Protein AF-A0A1J3JUP3-F1 (afdb_monomer_lite)

Secondary structure (DSSP, 8-state):
-HHHHTT-GGGHHHHHHHHHHHHHHHHHHHHHS---HHHHHHHHHHHHHHHHH-GGGGGGGHHHHHHHHHHHHHSGGGHHHHHHHHHHHHHHHHHH-HHHHHHHHHHHHHHHGGGGS-TTTHHHHHHHHHHHHHTTHHHHGGGGGGSPP----GGGHHHHHHHHHHH-S--HHHHHHHHHHHTT-SSHHHHHHHHHHHHHHH--

Sequence (204 aa):
KISKVLTNLEDLPGFLQNHFVGLLNSIDRKMLHADDIFLQKQALERIKLLIEMMGHYLSTYVPKLMVLLMHAIDKDALQSEGLLVLHFFTKKLAAVSPSSIKYVISQVFAALIPFLEGEKEGPQVVKILEELVLKNRDILKQHICEFPLLPSIPSLAELNNAIQEARGTMCLKDQLRDIVNGMKHENLNVRYMVACELSKLLYQ

Organism: Noccaea caerulescens (NCBI:txid107243)

Structure (mmCIF, N/CA/C/O backbone):
data_AF-A0A1J3JUP3-F1
#
_entry.id   AF-A0A1J3JUP3-F1
#
loop_
_atom_site.group_PDB
_atom_site.id
_atom_site.type_symbol
_atom_site.label_atom_id
_atom_site.label_alt_id
_atom_site.label_comp_id
_atom_site.label_asym_id
_atom_site.label_entity_id
_atom_site.label_seq_id
_atom_site.pdbx_PDB_ins_code
_atom_site.Cartn_x
_atom_site.Cartn_y
_atom_site.Cartn_z
_atom_site.occupancy
_atom_site.B_iso_or_equiv
_atom_site.auth_seq_id
_atom_site.auth_comp_id
_atom_site.auth_asym_id
_atom_site.auth_atom_id
_atom_site.pdbx_PDB_model_num
ATOM 1 N N . LYS A 1 1 ? 22.909 5.063 -30.683 1.00 51.91 1 LYS A N 1
ATOM 2 C CA . LYS A 1 1 ? 21.686 5.847 -30.357 1.00 51.91 1 LYS A CA 1
ATOM 3 C C . LYS A 1 1 ? 21.440 5.981 -28.847 1.00 51.91 1 LYS A C 1
ATOM 5 O O . LYS A 1 1 ? 21.094 7.076 -28.443 1.00 51.91 1 LYS A O 1
ATOM 10 N N . ILE A 1 2 ? 21.716 4.963 -28.017 1.00 50.12 2 ILE A N 1
ATOM 11 C CA . ILE A 1 2 ? 21.608 5.048 -26.538 1.00 50.12 2 ILE A CA 1
ATOM 12 C C . ILE A 1 2 ? 22.592 6.073 -25.927 1.00 50.12 2 ILE A C 1
ATOM 14 O O . ILE A 1 2 ? 22.233 6.819 -25.026 1.00 50.12 2 ILE A O 1
ATOM 18 N N . SER A 1 3 ? 23.803 6.195 -26.484 1.00 46.44 3 SER A N 1
ATOM 19 C CA . SER A 1 3 ? 24.846 7.097 -25.957 1.00 46.44 3 SER A CA 1
ATOM 20 C C . SER A 1 3 ? 24.524 8.603 -26.040 1.00 46.44 3 SER A C 1
ATOM 22 O O . SER A 1 3 ? 25.147 9.364 -25.313 1.00 46.44 3 SER A O 1
ATOM 24 N N . LYS A 1 4 ? 23.563 9.039 -26.875 1.00 48.41 4 LYS A N 1
ATOM 25 C CA . LYS A 1 4 ? 23.152 10.459 -26.964 1.00 48.41 4 LYS A CA 1
ATOM 26 C C . LYS A 1 4 ? 22.092 10.853 -25.928 1.00 48.41 4 LYS A C 1
ATOM 28 O O . LYS A 1 4 ? 21.997 12.025 -25.589 1.00 48.41 4 LYS A O 1
ATOM 33 N N . VAL A 1 5 ? 21.319 9.887 -25.428 1.00 51.53 5 VAL A N 1
ATOM 34 C CA . VAL A 1 5 ? 20.287 10.109 -24.397 1.00 51.53 5 VAL A CA 1
ATOM 35 C C . VAL A 1 5 ? 20.932 10.242 -23.014 1.00 51.53 5 VAL A C 1
ATOM 37 O O . VAL A 1 5 ? 20.509 11.054 -22.208 1.00 51.53 5 VAL A O 1
ATOM 40 N N . LEU A 1 6 ? 22.024 9.512 -22.759 1.00 52.03 6 LEU A N 1
ATOM 41 C CA . LEU A 1 6 ? 22.739 9.548 -21.475 1.00 52.03 6 LEU A CA 1
ATOM 42 C C . LEU A 1 6 ? 23.554 10.834 -21.242 1.00 52.03 6 LEU A C 1
ATOM 44 O O . LEU A 1 6 ? 23.970 11.087 -20.117 1.00 52.03 6 LEU A O 1
ATOM 48 N N . THR A 1 7 ? 23.786 11.644 -22.279 1.00 54.06 7 THR A N 1
ATOM 49 C CA . THR A 1 7 ? 24.509 12.924 -22.168 1.00 54.06 7 THR A CA 1
ATOM 50 C C . THR A 1 7 ? 23.668 14.059 -21.579 1.00 54.06 7 THR A C 1
ATOM 52 O O . THR A 1 7 ? 24.248 14.992 -21.041 1.00 54.06 7 THR A O 1
ATOM 55 N N . ASN A 1 8 ? 22.333 13.954 -21.610 1.00 51.53 8 ASN A N 1
ATOM 56 C CA . ASN A 1 8 ? 21.419 14.852 -20.903 1.00 51.53 8 ASN A CA 1
ATOM 57 C C . ASN A 1 8 ? 20.513 14.000 -20.007 1.00 51.53 8 ASN A C 1
ATOM 59 O O . ASN A 1 8 ? 19.483 13.501 -20.453 1.00 51.53 8 ASN A O 1
ATOM 63 N N . LEU A 1 9 ? 20.894 13.839 -18.735 1.00 54.41 9 LEU A N 1
ATOM 64 C CA . LEU A 1 9 ? 20.107 13.132 -17.707 1.00 54.41 9 LEU A CA 1
ATOM 65 C C . LEU A 1 9 ? 18.637 13.596 -17.623 1.00 54.41 9 LEU A C 1
ATOM 67 O O . LEU A 1 9 ? 17.790 12.846 -17.143 1.00 54.41 9 LEU A O 1
ATOM 71 N N . GLU A 1 10 ? 18.328 14.796 -18.121 1.00 55.62 10 GLU A N 1
ATOM 72 C CA . GLU A 1 10 ? 16.986 15.384 -18.158 1.00 55.62 10 GLU A CA 1
ATOM 73 C C . GLU A 1 10 ? 15.976 14.623 -19.040 1.00 55.62 10 GLU A C 1
ATOM 75 O O . GLU A 1 10 ? 14.783 14.693 -18.759 1.00 55.62 10 GLU A O 1
ATOM 80 N N . ASP A 1 11 ? 16.407 13.844 -20.043 1.00 71.81 11 ASP A N 1
ATOM 81 C CA . ASP A 1 11 ? 15.482 13.122 -20.946 1.00 71.81 11 ASP A CA 1
ATOM 82 C C . ASP A 1 11 ? 15.388 11.608 -20.666 1.00 71.81 11 ASP A C 1
ATOM 84 O O . ASP A 1 11 ? 14.749 10.845 -21.394 1.00 71.81 11 ASP A O 1
ATOM 88 N N . LEU A 1 12 ? 16.001 11.130 -19.576 1.00 80.81 12 LEU A N 1
ATOM 89 C CA . LEU A 1 12 ? 15.903 9.723 -19.179 1.00 80.81 12 LEU A CA 1
ATOM 90 C C . LEU A 1 12 ? 14.448 9.278 -18.909 1.00 80.81 12 LEU A C 1
ATOM 92 O O . LEU A 1 12 ? 14.067 8.219 -19.418 1.00 80.81 12 LEU A O 1
ATOM 96 N N . PRO A 1 13 ? 13.602 10.049 -18.194 1.00 81.50 13 PRO A N 1
ATOM 97 C CA . PRO A 1 13 ? 12.192 9.699 -18.025 1.00 81.50 13 PRO A CA 1
ATOM 98 C C . PRO A 1 13 ? 11.429 9.627 -19.357 1.00 81.50 13 PRO A C 1
ATOM 100 O O . PRO A 1 13 ? 10.628 8.713 -19.551 1.00 81.50 13 PRO A O 1
ATOM 103 N N . GLY A 1 14 ? 11.701 10.550 -20.290 1.00 81.00 14 GLY A N 1
ATOM 104 C CA . GLY A 1 14 ? 11.073 10.591 -21.617 1.00 81.00 14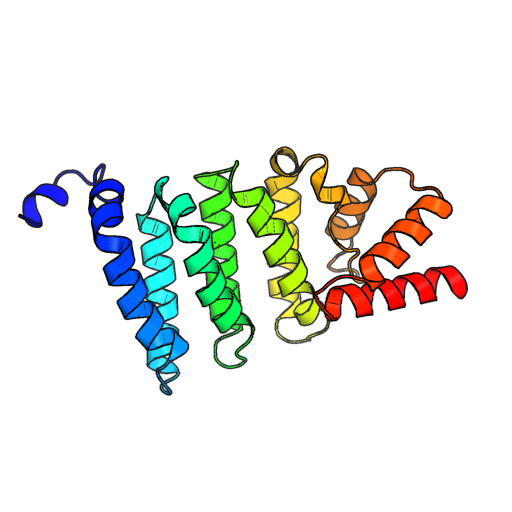 GLY A CA 1
ATOM 105 C C . GLY A 1 14 ? 11.482 9.410 -22.496 1.00 81.00 14 GLY A C 1
ATOM 106 O O . GLY A 1 14 ? 10.642 8.765 -23.127 1.00 81.00 14 GLY A O 1
ATOM 107 N N . PHE A 1 15 ? 12.762 9.037 -22.466 1.00 82.06 15 PHE A N 1
ATOM 108 C CA . PHE A 1 15 ? 13.243 7.818 -23.108 1.00 82.06 15 PHE A CA 1
ATOM 109 C C . PHE A 1 15 ? 12.593 6.564 -22.512 1.00 82.06 15 PHE A C 1
ATOM 111 O O . PHE A 1 15 ? 12.094 5.708 -23.248 1.00 82.06 15 PHE A O 1
ATOM 118 N N . LEU A 1 16 ? 12.574 6.456 -21.179 1.00 80.56 16 LEU A N 1
ATOM 119 C CA . LEU A 1 16 ? 11.998 5.305 -20.492 1.00 80.56 16 LEU A CA 1
ATOM 120 C C . LEU A 1 16 ? 10.513 5.157 -20.778 1.00 80.56 16 LEU A C 1
ATOM 122 O O . LEU A 1 16 ? 10.079 4.026 -20.967 1.00 80.56 16 LEU A O 1
ATOM 126 N N . GLN A 1 17 ? 9.750 6.247 -20.879 1.00 82.12 17 GLN A N 1
ATOM 127 C CA . GLN A 1 17 ? 8.317 6.200 -21.168 1.00 82.12 17 GLN A CA 1
ATOM 128 C C . GLN A 1 17 ? 7.993 5.302 -22.375 1.00 82.12 17 GLN A C 1
ATOM 130 O O . GLN A 1 17 ? 7.048 4.521 -22.312 1.00 82.12 17 GLN A O 1
ATOM 135 N N . ASN A 1 18 ? 8.808 5.343 -23.432 1.00 81.69 18 ASN A N 1
ATOM 136 C CA . ASN A 1 18 ? 8.588 4.571 -24.660 1.00 81.69 18 ASN A CA 1
ATOM 137 C C . ASN A 1 18 ? 9.008 3.093 -24.559 1.00 81.69 18 ASN A C 1
ATOM 139 O O . ASN A 1 18 ? 8.613 2.272 -25.386 1.00 81.69 18 ASN A O 1
ATOM 143 N N . HIS A 1 19 ? 9.810 2.735 -23.557 1.00 83.12 19 HIS A N 1
ATOM 144 C CA . HIS A 1 19 ? 10.344 1.381 -23.367 1.00 83.12 19 HIS A CA 1
ATOM 145 C C . HIS A 1 19 ? 9.832 0.700 -22.092 1.00 83.12 19 HIS A C 1
ATOM 147 O O . HIS A 1 19 ? 10.027 -0.505 -21.905 1.00 83.12 19 HIS A O 1
ATOM 153 N N . PHE A 1 20 ? 9.148 1.450 -21.231 1.00 80.00 20 PHE A N 1
ATOM 154 C CA . PHE A 1 20 ? 8.774 1.026 -19.893 1.00 80.00 20 PHE A CA 1
ATOM 155 C C . PHE A 1 20 ? 7.854 -0.186 -19.901 1.00 80.00 20 PHE A C 1
ATOM 157 O O . PHE A 1 20 ? 8.094 -1.129 -19.159 1.00 80.00 20 PHE A O 1
ATOM 164 N N . VAL A 1 21 ? 6.853 -0.212 -20.785 1.00 82.88 21 VAL A N 1
ATOM 165 C CA . VAL A 1 21 ? 5.935 -1.355 -20.919 1.00 82.88 21 VAL A CA 1
ATOM 166 C C . VAL A 1 21 ? 6.706 -2.644 -21.217 1.00 82.88 21 VAL A C 1
ATOM 168 O O . VAL A 1 21 ? 6.448 -3.675 -20.603 1.00 82.88 21 VAL A O 1
ATOM 171 N N . GLY A 1 22 ? 7.697 -2.591 -22.113 1.00 85.00 22 GLY A N 1
ATOM 172 C CA . GLY A 1 22 ? 8.531 -3.749 -22.446 1.00 85.00 22 GLY A CA 1
ATOM 173 C C . GLY A 1 22 ? 9.395 -4.216 -21.271 1.00 85.00 22 GLY A C 1
ATOM 174 O O . GLY A 1 22 ? 9.467 -5.414 -20.993 1.00 85.00 22 GLY A O 1
ATOM 175 N N . LEU A 1 23 ? 10.006 -3.273 -20.546 1.00 85.56 23 LEU A N 1
ATOM 176 C CA . LEU A 1 23 ? 10.794 -3.568 -19.345 1.00 85.56 23 LEU A CA 1
ATOM 177 C C . LEU A 1 23 ? 9.922 -4.158 -18.232 1.00 85.56 23 LEU A C 1
ATOM 179 O O . LEU A 1 23 ? 10.278 -5.180 -17.646 1.00 85.56 23 LEU A O 1
ATOM 183 N N . LEU A 1 24 ? 8.756 -3.562 -17.990 1.00 84.81 24 LEU A N 1
ATOM 184 C CA . LEU A 1 24 ? 7.823 -3.999 -16.965 1.00 84.81 24 LEU A CA 1
ATOM 185 C C . LEU A 1 24 ? 7.240 -5.373 -17.288 1.00 84.81 24 LEU A C 1
ATOM 187 O O . LEU A 1 24 ? 7.161 -6.198 -16.394 1.00 84.81 24 LEU A O 1
ATOM 191 N N . ASN A 1 25 ? 6.927 -5.671 -18.551 1.00 85.38 25 ASN A N 1
ATOM 192 C CA . ASN A 1 25 ? 6.465 -7.002 -18.961 1.00 85.38 25 ASN A CA 1
ATOM 193 C C . ASN A 1 25 ? 7.544 -8.084 -18.780 1.00 85.38 25 ASN A C 1
ATOM 195 O O . ASN A 1 25 ? 7.238 -9.230 -18.454 1.00 85.38 25 ASN A O 1
ATOM 199 N N . SER A 1 26 ? 8.820 -7.738 -18.974 1.00 84.94 26 SER A N 1
ATOM 200 C CA . SER A 1 26 ? 9.936 -8.652 -18.698 1.00 84.94 26 SER A CA 1
ATOM 201 C C . SER A 1 26 ? 10.072 -8.947 -17.199 1.00 84.94 26 SER A C 1
ATOM 203 O O . SER A 1 26 ? 10.299 -10.091 -16.803 1.00 84.94 26 SER A O 1
ATOM 205 N N . ILE A 1 27 ? 9.888 -7.924 -16.360 1.00 83.75 27 ILE A N 1
ATOM 206 C CA . ILE A 1 27 ? 9.875 -8.042 -14.897 1.00 83.75 27 ILE A CA 1
ATOM 207 C C . ILE A 1 27 ? 8.655 -8.833 -14.423 1.00 83.75 27 ILE A C 1
ATOM 209 O O . ILE A 1 27 ? 8.810 -9.754 -13.632 1.00 83.75 27 ILE A O 1
ATOM 213 N N . ASP A 1 28 ? 7.471 -8.524 -14.943 1.00 84.62 28 ASP A N 1
ATOM 214 C CA . ASP A 1 28 ? 6.194 -9.175 -14.644 1.00 84.62 28 ASP A CA 1
ATOM 215 C C . ASP A 1 28 ? 6.281 -10.689 -14.828 1.00 84.62 28 ASP A C 1
ATOM 217 O O . ASP A 1 28 ? 5.939 -11.443 -13.924 1.00 84.62 28 ASP A O 1
ATOM 221 N N . ARG A 1 29 ? 6.879 -11.146 -15.936 1.00 82.06 29 ARG A N 1
ATOM 222 C CA . ARG A 1 29 ? 7.127 -12.578 -16.158 1.00 82.06 29 ARG A CA 1
ATOM 223 C C . ARG A 1 29 ? 8.004 -13.206 -15.078 1.00 82.06 29 ARG A C 1
ATOM 225 O O . ARG A 1 29 ? 7.724 -14.314 -14.638 1.00 82.06 29 ARG A O 1
ATOM 232 N N . LYS A 1 30 ? 9.063 -12.515 -14.649 1.00 81.88 30 LYS A N 1
ATOM 233 C CA . LYS A 1 30 ? 9.965 -13.013 -13.597 1.00 81.88 30 LYS A CA 1
ATOM 234 C C . LYS A 1 30 ? 9.344 -12.943 -12.208 1.00 81.88 30 LYS A C 1
ATOM 236 O O . LYS A 1 30 ? 9.700 -13.734 -11.350 1.00 81.88 30 LYS A O 1
ATOM 241 N N . MET A 1 31 ? 8.445 -11.997 -11.981 1.00 81.75 31 MET A N 1
ATOM 242 C CA . MET A 1 31 ? 7.824 -11.785 -10.685 1.00 81.75 31 MET A CA 1
ATOM 243 C C . MET A 1 31 ? 6.649 -12.741 -10.467 1.00 81.75 31 MET A C 1
ATOM 245 O O . MET A 1 31 ? 6.602 -13.415 -9.442 1.00 81.75 31 MET A O 1
ATOM 249 N N . LEU A 1 32 ? 5.750 -12.847 -11.450 1.00 80.94 32 LEU A N 1
ATOM 250 C CA . LEU A 1 32 ? 4.505 -13.611 -11.339 1.00 80.94 32 LEU A CA 1
ATOM 251 C C . LEU A 1 32 ? 4.632 -15.084 -11.745 1.00 80.94 32 LEU A C 1
ATOM 253 O O . LEU A 1 32 ? 3.823 -15.896 -11.307 1.00 80.94 32 LEU A O 1
ATOM 257 N N . HIS A 1 33 ? 5.595 -15.438 -12.603 1.00 77.94 33 HIS A N 1
ATOM 258 C CA . HIS A 1 33 ? 5.661 -16.784 -13.197 1.00 77.94 33 HIS A CA 1
ATOM 259 C C . HIS A 1 33 ? 6.960 -17.540 -12.919 1.00 77.94 33 HIS A C 1
ATOM 261 O O . HIS A 1 33 ? 7.070 -18.695 -13.316 1.00 77.94 33 HIS A O 1
ATOM 267 N N . ALA A 1 34 ? 7.954 -16.919 -12.277 1.00 78.75 34 ALA A N 1
ATOM 268 C CA . ALA A 1 34 ? 9.129 -17.659 -11.835 1.00 78.75 34 ALA A CA 1
ATOM 269 C C . ALA A 1 34 ? 8.854 -18.330 -10.485 1.00 78.75 34 ALA A C 1
ATOM 271 O O . ALA A 1 34 ? 8.390 -17.676 -9.547 1.00 78.75 34 ALA A O 1
ATOM 272 N N . ASP A 1 35 ? 9.222 -19.603 -10.367 1.00 78.31 35 ASP A N 1
ATOM 273 C CA . ASP A 1 35 ? 9.212 -20.322 -9.086 1.00 78.31 35 ASP A CA 1
ATOM 274 C C . ASP A 1 35 ? 10.407 -19.932 -8.196 1.00 78.31 35 ASP A C 1
ATOM 276 O O . ASP A 1 35 ? 10.394 -20.142 -6.984 1.00 78.31 35 ASP A O 1
ATOM 280 N N . ASP A 1 36 ? 11.438 -19.319 -8.787 1.00 90.00 36 ASP A N 1
ATOM 281 C CA . ASP A 1 36 ? 12.651 -18.901 -8.089 1.00 90.00 36 ASP A CA 1
ATOM 282 C C . ASP A 1 36 ? 12.454 -17.574 -7.332 1.00 90.00 36 ASP A C 1
ATOM 284 O O . ASP A 1 36 ? 12.389 -16.485 -7.916 1.00 90.00 36 ASP A O 1
ATOM 288 N N . ILE A 1 37 ? 12.430 -17.676 -6.001 1.00 90.12 37 ILE A N 1
ATOM 289 C CA . ILE A 1 37 ? 12.306 -16.549 -5.068 1.00 90.12 37 ILE A CA 1
ATOM 290 C C . ILE A 1 37 ? 13.435 -15.526 -5.259 1.00 90.12 37 ILE A C 1
ATOM 292 O O . ILE A 1 37 ? 13.194 -14.323 -5.150 1.00 90.12 37 ILE A O 1
ATOM 296 N N . PHE A 1 38 ? 14.660 -15.953 -5.576 1.00 89.69 38 PHE A N 1
ATOM 297 C CA . PHE A 1 38 ? 15.780 -15.033 -5.781 1.00 89.69 38 PHE A CA 1
ATOM 298 C C . PHE A 1 38 ? 15.554 -14.145 -7.011 1.00 89.69 38 PHE A C 1
ATOM 300 O O . PHE A 1 38 ? 15.785 -12.932 -6.963 1.00 89.69 38 PHE A O 1
ATOM 307 N N . LEU A 1 39 ? 15.025 -14.718 -8.096 1.00 90.06 39 LEU A N 1
ATOM 308 C CA . LEU A 1 39 ? 14.649 -13.952 -9.286 1.00 90.06 39 LEU A CA 1
ATOM 309 C C . LEU A 1 39 ? 13.491 -12.990 -9.007 1.00 90.06 39 LEU A C 1
ATOM 311 O O . LEU A 1 39 ? 13.496 -11.875 -9.532 1.00 90.06 39 LEU A O 1
ATOM 315 N N . GLN A 1 40 ? 12.536 -13.382 -8.164 1.00 92.56 40 GLN A N 1
ATOM 316 C CA . GLN A 1 40 ? 11.430 -12.517 -7.750 1.00 92.56 40 GLN A CA 1
ATOM 317 C C . GLN A 1 40 ? 11.908 -11.339 -6.886 1.00 92.56 40 GLN A C 1
ATOM 319 O O . GLN A 1 40 ? 11.491 -10.204 -7.122 1.00 92.56 40 GLN A O 1
ATOM 324 N N . LYS A 1 41 ? 12.844 -11.560 -5.954 1.00 92.06 41 LYS A N 1
ATOM 325 C CA . LYS A 1 41 ? 13.465 -10.476 -5.170 1.00 92.06 41 LYS A CA 1
ATOM 326 C C . LYS A 1 41 ? 14.249 -9.509 -6.058 1.00 92.06 41 LYS A C 1
ATOM 328 O O . LYS A 1 41 ? 14.050 -8.299 -5.969 1.00 92.06 41 LYS A O 1
ATOM 333 N N . GLN A 1 42 ? 15.039 -10.017 -7.008 1.00 91.19 42 GLN A N 1
ATOM 334 C CA . GLN A 1 42 ? 15.684 -9.155 -8.007 1.00 91.19 42 GLN A CA 1
ATOM 335 C C . GLN A 1 42 ? 14.675 -8.384 -8.867 1.00 91.19 42 GLN A C 1
ATOM 337 O O . GLN A 1 42 ? 14.948 -7.260 -9.290 1.00 91.19 42 GLN A O 1
ATOM 342 N N . ALA A 1 43 ? 13.523 -8.980 -9.184 1.00 92.44 43 ALA A N 1
ATOM 343 C CA . ALA A 1 43 ? 12.475 -8.295 -9.929 1.00 92.44 43 ALA A CA 1
ATOM 344 C C . ALA A 1 43 ? 11.930 -7.095 -9.132 1.00 92.44 43 ALA A C 1
ATOM 346 O O . ALA A 1 43 ? 11.807 -6.012 -9.703 1.00 92.44 43 ALA A O 1
ATOM 347 N N . LEU A 1 44 ? 11.710 -7.243 -7.819 1.00 94.19 44 LEU A N 1
ATOM 348 C CA . LEU A 1 44 ? 11.315 -6.144 -6.925 1.00 94.19 44 LEU A CA 1
ATOM 349 C C . LEU A 1 44 ? 12.353 -5.015 -6.869 1.00 94.19 44 LEU A C 1
ATOM 351 O O . LEU A 1 44 ? 11.992 -3.841 -6.966 1.00 94.19 44 LEU A O 1
ATOM 355 N N . GLU A 1 45 ? 13.642 -5.343 -6.786 1.00 93.56 45 GLU A N 1
ATOM 356 C CA . GLU A 1 45 ? 14.713 -4.336 -6.831 1.00 93.56 45 GLU A CA 1
ATOM 357 C C . GLU A 1 45 ? 14.702 -3.549 -8.148 1.00 93.56 45 GLU A C 1
ATOM 359 O O . GLU A 1 45 ? 14.823 -2.322 -8.158 1.00 93.56 45 GLU A O 1
ATOM 364 N N . ARG A 1 46 ? 14.486 -4.238 -9.274 1.00 92.31 46 ARG A N 1
ATOM 365 C CA . ARG A 1 46 ? 14.368 -3.594 -10.591 1.00 92.31 46 ARG A CA 1
ATOM 366 C C . ARG A 1 46 ? 13.132 -2.704 -10.677 1.00 92.31 46 ARG A C 1
ATOM 368 O O . ARG A 1 46 ? 13.223 -1.628 -11.261 1.00 92.31 46 ARG A O 1
ATOM 375 N N . ILE A 1 47 ? 12.008 -3.108 -10.081 1.00 94.06 47 ILE A N 1
ATOM 376 C CA . ILE A 1 47 ? 10.807 -2.263 -9.973 1.00 94.06 47 ILE A CA 1
ATOM 377 C C . ILE A 1 47 ? 11.127 -0.985 -9.201 1.00 94.06 47 ILE A C 1
ATOM 379 O O . ILE A 1 47 ? 10.774 0.102 -9.654 1.00 94.06 47 ILE A O 1
ATOM 383 N N . LYS A 1 48 ? 11.839 -1.090 -8.075 1.00 95.00 48 LYS A N 1
ATOM 384 C CA . LYS A 1 48 ? 12.243 0.073 -7.278 1.00 95.00 48 LYS A CA 1
ATOM 385 C C . LYS A 1 48 ? 13.088 1.062 -8.090 1.00 95.00 48 LYS A C 1
ATOM 387 O O . LYS A 1 48 ? 12.779 2.252 -8.095 1.00 95.00 48 LYS A O 1
ATOM 392 N N . LEU A 1 49 ? 14.100 0.574 -8.812 1.00 92.50 49 LEU A N 1
ATOM 393 C CA . LEU A 1 49 ? 14.937 1.405 -9.690 1.00 92.50 49 LEU A CA 1
ATOM 394 C C . LEU A 1 49 ? 14.116 2.059 -10.807 1.00 92.50 49 LEU A C 1
ATOM 396 O O . LEU A 1 49 ? 14.260 3.245 -11.085 1.00 92.50 49 LEU A O 1
ATOM 400 N N . LEU A 1 50 ? 13.205 1.302 -11.418 1.00 90.38 50 LEU A N 1
ATOM 401 C CA . LEU A 1 50 ? 12.310 1.819 -12.446 1.00 90.38 50 LEU A CA 1
ATOM 402 C C . LEU A 1 50 ? 11.432 2.961 -11.922 1.00 90.38 50 LEU A C 1
ATOM 404 O O . LEU A 1 50 ? 11.367 4.007 -12.564 1.00 90.38 50 LEU A O 1
ATOM 408 N N . ILE A 1 51 ? 10.814 2.797 -10.748 1.00 92.88 51 ILE A N 1
ATOM 409 C CA . ILE A 1 51 ? 10.022 3.847 -10.086 1.00 92.88 51 ILE A CA 1
ATOM 410 C C . ILE A 1 51 ? 10.866 5.106 -9.865 1.00 92.88 51 ILE A C 1
ATOM 412 O O . ILE A 1 51 ? 10.381 6.216 -10.075 1.00 92.88 51 ILE A O 1
ATOM 416 N N . GLU A 1 52 ? 12.123 4.944 -9.453 1.00 92.00 52 GLU A N 1
ATOM 417 C CA . GLU A 1 52 ? 13.034 6.064 -9.224 1.00 92.00 52 GLU A CA 1
ATOM 418 C C . GLU A 1 52 ? 13.334 6.856 -10.504 1.00 92.00 52 GLU A C 1
ATOM 420 O O . GLU A 1 52 ? 13.380 8.085 -10.463 1.00 92.00 52 GLU A O 1
ATOM 425 N N . MET A 1 53 ? 13.478 6.169 -11.639 1.00 88.88 53 MET A N 1
ATOM 426 C CA . MET A 1 53 ? 13.867 6.772 -12.919 1.00 88.88 53 MET A CA 1
ATOM 427 C C . MET A 1 53 ? 12.686 7.331 -13.737 1.00 88.88 53 MET A C 1
ATOM 429 O O . MET A 1 53 ? 12.900 8.072 -14.693 1.00 88.88 53 MET A O 1
ATOM 433 N N . MET A 1 54 ? 11.441 6.982 -13.396 1.00 85.81 54 MET A N 1
ATOM 434 C CA . MET A 1 54 ? 10.243 7.316 -14.184 1.00 85.81 54 MET A CA 1
ATOM 435 C C . MET A 1 54 ? 9.814 8.790 -14.145 1.00 85.81 54 MET A C 1
ATOM 437 O O . MET A 1 54 ? 9.073 9.226 -15.029 1.00 85.81 54 MET A O 1
ATOM 441 N N . GLY A 1 55 ? 10.219 9.551 -13.125 1.00 86.19 55 GLY A N 1
ATOM 442 C CA . GLY A 1 55 ? 9.790 10.943 -12.952 1.00 86.19 55 GLY A CA 1
ATOM 443 C C . GLY A 1 55 ? 8.262 11.113 -12.968 1.00 86.19 55 GLY A C 1
ATOM 444 O O . GLY A 1 55 ? 7.525 10.305 -12.401 1.00 86.19 55 GLY A O 1
ATOM 445 N N . HIS A 1 56 ? 7.768 12.154 -13.647 1.00 85.50 56 HIS A N 1
ATOM 446 C CA . HIS A 1 56 ? 6.333 12.467 -13.759 1.00 85.50 56 HIS A CA 1
ATOM 447 C C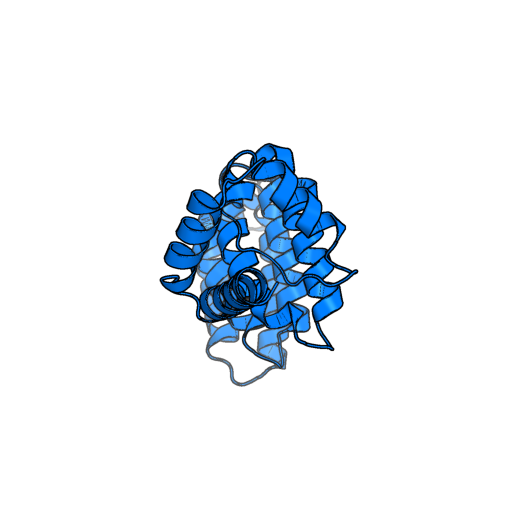 . HIS A 1 56 ? 5.519 11.427 -14.544 1.00 85.50 56 HIS A C 1
ATOM 449 O O . HIS A 1 56 ? 4.301 11.344 -14.367 1.00 85.50 56 HIS A O 1
ATOM 455 N N . TYR A 1 57 ? 6.168 10.583 -15.355 1.00 87.62 57 TYR A N 1
ATOM 456 C CA . TYR A 1 57 ? 5.494 9.520 -16.109 1.00 87.62 57 TYR A CA 1
ATOM 457 C C . TYR A 1 57 ? 5.041 8.341 -15.241 1.00 87.62 57 TYR A C 1
ATOM 459 O O . TYR A 1 57 ? 4.256 7.519 -15.714 1.00 87.62 57 TYR A O 1
ATOM 467 N N . LEU A 1 58 ? 5.481 8.267 -13.977 1.00 90.25 58 LEU A N 1
ATOM 468 C CA . LEU A 1 58 ? 5.136 7.196 -13.036 1.00 90.25 58 LEU A CA 1
ATOM 469 C C . LEU A 1 58 ? 3.619 6.969 -12.912 1.00 90.25 58 LEU A C 1
ATOM 471 O O . LEU A 1 58 ? 3.166 5.828 -12.833 1.00 90.25 58 LEU A O 1
ATOM 475 N N . SER A 1 59 ? 2.836 8.051 -12.950 1.00 90.06 59 SER A N 1
ATOM 476 C CA . SER A 1 59 ? 1.367 8.023 -12.872 1.00 90.06 59 SER A CA 1
ATOM 477 C C . SER A 1 59 ? 0.715 7.134 -13.942 1.00 90.06 59 SER A C 1
ATOM 479 O O . SER A 1 59 ? -0.268 6.453 -13.662 1.00 90.06 59 SER A O 1
ATOM 481 N N . THR A 1 60 ? 1.312 7.054 -15.136 1.00 90.25 60 THR A N 1
ATOM 482 C CA . THR A 1 60 ? 0.820 6.246 -16.271 1.00 90.25 60 THR A CA 1
ATOM 483 C C . THR A 1 60 ? 0.823 4.748 -15.964 1.00 90.25 60 THR A C 1
ATOM 485 O O . THR A 1 60 ? 0.050 3.981 -16.534 1.00 90.25 60 THR A O 1
ATOM 488 N N . TYR A 1 61 ? 1.691 4.316 -15.050 1.00 89.19 61 TYR A N 1
ATOM 489 C CA . TYR A 1 61 ? 1.968 2.905 -14.798 1.00 89.19 61 TYR A CA 1
ATOM 490 C C . TYR A 1 61 ? 1.449 2.407 -13.453 1.00 89.19 61 TYR A C 1
ATOM 492 O O . TYR A 1 61 ? 1.666 1.245 -13.103 1.00 89.19 61 TYR A O 1
ATOM 500 N N . VAL A 1 62 ? 0.717 3.258 -12.729 1.00 90.81 62 VAL A N 1
ATOM 501 C CA . VAL A 1 62 ? 0.121 2.943 -11.427 1.00 90.81 62 VAL A CA 1
ATOM 502 C C . VAL A 1 62 ? -0.630 1.605 -11.433 1.00 90.81 62 VAL A C 1
ATOM 504 O O . VAL A 1 62 ? -0.311 0.784 -10.576 1.00 90.81 62 VAL A O 1
ATOM 507 N N . PRO A 1 63 ? -1.544 1.300 -12.382 1.00 89.88 63 PRO A N 1
ATOM 508 C CA . PRO A 1 63 ? -2.309 0.053 -12.319 1.00 89.88 63 PRO A CA 1
ATOM 509 C C . PRO A 1 63 ? -1.425 -1.197 -12.373 1.00 89.88 63 PRO A C 1
ATOM 511 O O . PRO A 1 63 ? -1.606 -2.127 -11.593 1.00 89.88 63 PRO A O 1
ATOM 514 N N . LYS A 1 64 ? -0.424 -1.213 -13.263 1.00 90.12 64 LYS A N 1
ATOM 515 C CA . LYS A 1 64 ? 0.455 -2.377 -13.431 1.00 90.12 64 LYS A CA 1
ATOM 516 C C . LYS A 1 64 ? 1.430 -2.522 -12.262 1.00 90.12 64 LYS A C 1
ATOM 518 O O . LYS A 1 64 ? 1.660 -3.640 -11.814 1.00 90.12 64 LYS A O 1
ATOM 523 N N . LEU A 1 65 ? 1.962 -1.412 -11.744 1.00 92.62 65 LEU A N 1
ATOM 524 C CA . LEU A 1 65 ? 2.808 -1.423 -10.546 1.00 92.62 65 LEU A CA 1
ATOM 525 C C . LEU A 1 65 ? 2.031 -1.902 -9.319 1.00 92.62 65 LEU A C 1
ATOM 527 O O . LEU A 1 65 ? 2.548 -2.721 -8.567 1.00 92.62 65 LEU A O 1
ATOM 531 N N . MET A 1 66 ? 0.781 -1.464 -9.153 1.00 92.25 66 MET A N 1
ATOM 532 C CA . MET A 1 66 ? -0.081 -1.942 -8.075 1.00 92.25 66 MET A CA 1
ATOM 533 C C . MET A 1 66 ? -0.295 -3.451 -8.160 1.00 92.25 66 MET A C 1
ATOM 535 O O . MET A 1 66 ? -0.099 -4.121 -7.159 1.00 92.25 66 MET A O 1
ATOM 539 N N . VAL A 1 67 ? -0.594 -4.018 -9.334 1.00 90.88 67 VAL A N 1
ATOM 540 C CA . VAL A 1 67 ? -0.734 -5.483 -9.482 1.00 90.88 67 VAL A CA 1
ATOM 541 C C . VAL A 1 67 ? 0.520 -6.228 -9.006 1.00 90.88 67 VAL A C 1
ATOM 543 O O . VAL A 1 67 ? 0.415 -7.180 -8.237 1.00 90.88 67 VAL A O 1
ATOM 546 N N . LEU A 1 68 ? 1.706 -5.773 -9.419 1.00 92.94 68 LEU A N 1
ATOM 547 C CA . LEU A 1 68 ? 2.976 -6.393 -9.035 1.00 92.94 68 LEU A CA 1
ATOM 548 C C . LEU A 1 68 ? 3.248 -6.272 -7.530 1.00 92.94 68 LEU A C 1
ATOM 550 O O . LEU A 1 68 ? 3.629 -7.244 -6.884 1.00 92.94 68 LEU A O 1
ATOM 554 N N . LEU A 1 69 ? 3.041 -5.086 -6.960 1.00 94.81 69 LEU A N 1
ATOM 555 C CA . LEU A 1 69 ? 3.308 -4.831 -5.546 1.00 94.81 69 LEU A CA 1
ATOM 556 C C . LEU A 1 69 ? 2.294 -5.529 -4.638 1.00 94.81 69 LEU A C 1
ATOM 558 O O . LEU A 1 69 ? 2.697 -6.097 -3.628 1.00 94.81 69 LEU A O 1
ATOM 562 N N . MET A 1 70 ? 1.013 -5.550 -5.016 1.00 92.12 70 MET A N 1
ATOM 563 C CA . MET A 1 70 ? -0.018 -6.298 -4.292 1.00 92.12 70 MET A CA 1
ATOM 564 C C . MET A 1 70 ? 0.295 -7.801 -4.297 1.00 92.12 70 MET A C 1
ATOM 566 O O . MET A 1 70 ? 0.163 -8.449 -3.267 1.00 92.12 70 MET A O 1
ATOM 570 N N . HIS A 1 71 ? 0.797 -8.347 -5.411 1.00 91.25 71 HIS A N 1
ATOM 571 C CA . HIS A 1 71 ? 1.259 -9.737 -5.449 1.00 91.25 71 HIS A CA 1
ATOM 572 C C . HIS A 1 71 ? 2.448 -9.996 -4.508 1.00 91.25 71 HIS A C 1
ATOM 574 O O . HIS A 1 71 ? 2.500 -11.032 -3.853 1.00 91.25 71 HIS A O 1
ATOM 580 N N . ALA A 1 72 ? 3.410 -9.071 -4.424 1.00 92.94 72 ALA A N 1
ATOM 581 C CA . ALA A 1 72 ? 4.565 -9.242 -3.542 1.00 92.94 72 ALA A CA 1
ATOM 582 C C . ALA A 1 72 ? 4.204 -9.217 -2.055 1.00 92.94 72 ALA A C 1
ATOM 584 O O . ALA A 1 72 ? 4.741 -10.025 -1.306 1.00 92.94 72 ALA A O 1
ATOM 585 N N . ILE A 1 73 ? 3.325 -8.306 -1.625 1.00 92.56 73 ILE A N 1
ATOM 586 C CA . ILE A 1 73 ? 2.942 -8.204 -0.205 1.00 92.56 73 ILE A CA 1
ATOM 587 C C . ILE A 1 73 ? 2.078 -9.386 0.253 1.00 92.56 73 ILE A C 1
ATOM 589 O O . ILE A 1 73 ? 2.116 -9.747 1.426 1.00 92.56 73 ILE A O 1
ATOM 593 N N . ASP A 1 74 ? 1.334 -9.998 -0.671 1.00 89.19 74 ASP A N 1
ATOM 594 C CA . ASP A 1 74 ? 0.494 -11.172 -0.408 1.00 89.19 74 ASP A CA 1
ATOM 595 C C . ASP A 1 74 ? 1.311 -12.477 -0.339 1.00 89.19 74 ASP A C 1
ATOM 597 O O . ASP A 1 74 ? 0.854 -13.490 0.183 1.00 89.19 74 ASP A O 1
ATOM 601 N N . LYS A 1 75 ? 2.554 -12.469 -0.840 1.00 89.81 75 LYS A N 1
ATOM 602 C CA . LYS A 1 75 ? 3.449 -13.630 -0.814 1.00 89.81 75 LYS A CA 1
ATOM 603 C C . LYS A 1 75 ? 4.429 -13.533 0.353 1.00 89.81 75 LYS A C 1
ATOM 605 O O . LYS A 1 75 ? 5.390 -12.774 0.278 1.00 89.81 75 LYS A O 1
ATOM 610 N N . ASP A 1 76 ? 4.275 -14.393 1.362 1.00 88.19 76 ASP A N 1
ATOM 611 C CA . ASP A 1 76 ? 5.103 -14.414 2.586 1.00 88.19 76 ASP A CA 1
ATOM 612 C C . ASP A 1 76 ? 6.616 -14.275 2.334 1.00 88.19 76 ASP A C 1
ATOM 614 O O . ASP A 1 76 ? 7.302 -13.498 2.993 1.00 88.19 76 ASP A O 1
ATOM 618 N N . ALA A 1 77 ? 7.155 -14.990 1.340 1.00 90.50 77 ALA A N 1
ATOM 619 C CA . ALA A 1 77 ? 8.588 -14.977 1.025 1.00 90.50 77 ALA A CA 1
ATOM 620 C C . ALA A 1 77 ? 9.116 -13.639 0.462 1.00 90.50 77 ALA A C 1
ATOM 622 O O . ALA A 1 77 ? 10.334 -13.438 0.408 1.00 90.50 77 ALA A O 1
ATOM 623 N N . LEU A 1 78 ? 8.220 -12.766 -0.004 1.00 92.25 78 LEU A N 1
ATOM 624 C CA . LEU A 1 78 ? 8.518 -11.459 -0.594 1.00 92.25 78 LEU A CA 1
ATOM 625 C C . LEU A 1 78 ? 7.918 -10.300 0.206 1.00 92.25 78 LEU A C 1
ATOM 627 O O . LEU A 1 78 ? 8.153 -9.153 -0.159 1.00 92.25 78 LEU A O 1
ATOM 631 N N . GLN A 1 79 ? 7.134 -10.577 1.250 1.00 91.56 79 GLN A N 1
ATOM 632 C CA . GLN A 1 79 ? 6.270 -9.596 1.898 1.00 91.56 79 GLN A CA 1
ATOM 633 C C . GLN A 1 79 ? 7.044 -8.385 2.420 1.00 91.56 79 GLN A C 1
ATOM 635 O O . GLN A 1 79 ? 6.692 -7.253 2.090 1.00 91.56 79 GLN A O 1
ATOM 640 N N . SER A 1 80 ? 8.133 -8.610 3.159 1.00 90.88 80 SER A N 1
ATOM 641 C CA . SER A 1 80 ? 8.945 -7.526 3.722 1.00 90.88 80 SER A CA 1
ATOM 642 C C . SER A 1 80 ? 9.538 -6.626 2.625 1.00 90.88 80 SER A C 1
ATOM 644 O O . SER A 1 80 ? 9.364 -5.402 2.646 1.00 90.88 80 SER A O 1
ATOM 646 N N . GLU A 1 81 ? 10.158 -7.210 1.590 1.00 93.00 81 GLU A N 1
ATOM 647 C CA . GLU A 1 81 ? 10.667 -6.451 0.442 1.00 93.00 81 GLU A CA 1
ATOM 648 C C . GLU A 1 81 ? 9.545 -5.772 -0.357 1.00 93.00 81 GLU A C 1
ATOM 650 O O . GLU A 1 81 ? 9.691 -4.622 -0.776 1.00 93.00 81 GLU A O 1
ATOM 655 N N . GLY A 1 82 ? 8.410 -6.445 -0.539 1.00 94.56 82 GLY A N 1
ATOM 656 C CA . GLY A 1 82 ? 7.221 -5.914 -1.194 1.00 94.56 82 GLY A CA 1
ATOM 657 C C . GLY A 1 82 ? 6.695 -4.668 -0.488 1.00 94.56 82 GLY A C 1
ATOM 658 O O . GLY A 1 82 ? 6.462 -3.651 -1.142 1.00 94.56 82 GLY A O 1
ATOM 659 N N . LEU A 1 83 ? 6.595 -4.702 0.844 1.00 94.00 83 LEU A N 1
ATOM 660 C CA . LEU A 1 83 ? 6.188 -3.568 1.674 1.00 94.00 83 LEU A CA 1
ATOM 661 C C . LEU A 1 83 ? 7.183 -2.403 1.564 1.00 94.00 83 LEU A C 1
ATOM 663 O O . LEU A 1 83 ? 6.766 -1.248 1.469 1.00 94.00 83 LEU A O 1
ATOM 667 N N . LEU A 1 84 ? 8.492 -2.681 1.509 1.00 94.12 84 LEU A N 1
ATOM 668 C CA . LEU A 1 84 ? 9.519 -1.650 1.302 1.00 94.12 84 LEU A CA 1
ATOM 669 C C . LEU A 1 84 ? 9.384 -0.965 -0.064 1.00 94.12 84 LEU A C 1
ATOM 671 O O . LEU A 1 84 ? 9.464 0.265 -0.153 1.00 94.12 84 LEU A O 1
ATOM 675 N N . VAL A 1 85 ? 9.183 -1.735 -1.140 1.00 95.62 85 VAL A N 1
ATOM 676 C CA . VAL A 1 85 ? 9.008 -1.158 -2.483 1.00 95.62 85 VAL A CA 1
ATOM 677 C C . VAL A 1 85 ? 7.662 -0.441 -2.597 1.00 95.62 85 VAL A C 1
ATOM 679 O O . VAL A 1 85 ? 7.609 0.631 -3.198 1.00 95.62 85 VAL A O 1
ATOM 682 N N . LEU A 1 86 ? 6.599 -0.956 -1.971 1.00 95.19 86 LEU A N 1
ATOM 683 C CA . LEU A 1 86 ? 5.293 -0.301 -1.914 1.00 95.19 86 LEU A CA 1
ATOM 684 C C . LEU A 1 86 ? 5.372 1.058 -1.215 1.00 95.19 86 LEU A C 1
ATOM 686 O O . LEU A 1 86 ? 4.865 2.049 -1.739 1.00 95.19 86 LEU A O 1
ATOM 690 N N . HIS A 1 87 ? 6.064 1.132 -0.077 1.00 93.38 87 HIS A N 1
ATOM 691 C CA . HIS A 1 87 ? 6.292 2.392 0.631 1.00 93.38 87 HIS A CA 1
ATOM 692 C C . HIS A 1 87 ? 7.082 3.392 -0.215 1.00 93.38 87 HIS A C 1
ATOM 694 O O . HIS A 1 87 ? 6.738 4.573 -0.300 1.00 93.38 87 HIS A O 1
ATOM 700 N N . PHE A 1 88 ? 8.132 2.921 -0.890 1.00 94.19 88 PHE A N 1
ATOM 701 C CA . PHE A 1 88 ? 8.913 3.758 -1.796 1.00 94.19 88 PHE A CA 1
ATOM 702 C C . PHE A 1 88 ? 8.069 4.276 -2.968 1.00 94.19 88 PHE A C 1
ATOM 704 O O . PHE A 1 88 ? 8.137 5.461 -3.301 1.00 94.19 88 PHE A O 1
ATOM 711 N N . PHE A 1 89 ? 7.254 3.404 -3.564 1.00 94.19 89 PHE A N 1
ATOM 712 C CA . PHE A 1 89 ? 6.351 3.730 -4.661 1.00 94.19 89 PHE A CA 1
ATOM 713 C C . PHE A 1 89 ? 5.363 4.827 -4.277 1.00 94.19 89 PHE A C 1
ATOM 715 O O . PHE A 1 89 ? 5.280 5.837 -4.975 1.00 94.19 89 PHE A O 1
ATOM 722 N N . THR A 1 90 ? 4.650 4.670 -3.161 1.00 91.06 90 THR A N 1
ATOM 723 C CA . THR A 1 90 ? 3.643 5.646 -2.732 1.00 91.06 90 THR A CA 1
ATOM 724 C C . THR A 1 90 ? 4.276 6.993 -2.400 1.00 91.06 90 THR A C 1
ATOM 726 O O . THR A 1 90 ? 3.760 8.029 -2.820 1.00 91.06 90 THR A O 1
ATOM 729 N N . LYS A 1 91 ? 5.449 6.997 -1.753 1.00 90.81 91 LYS A N 1
ATOM 730 C CA . LYS A 1 91 ? 6.216 8.220 -1.482 1.00 90.81 91 LYS A CA 1
ATOM 731 C C . LYS A 1 91 ? 6.644 8.933 -2.765 1.00 90.81 91 LYS A C 1
ATOM 733 O O . LYS A 1 91 ? 6.517 10.153 -2.865 1.00 90.81 91 LYS A O 1
ATOM 738 N N . LYS A 1 92 ? 7.161 8.194 -3.751 1.00 91.88 92 LYS A N 1
ATOM 739 C CA . LYS A 1 92 ? 7.570 8.772 -5.039 1.00 91.88 92 LYS A CA 1
ATOM 740 C C . LYS A 1 92 ? 6.367 9.289 -5.820 1.00 91.88 92 LYS A C 1
ATOM 742 O O . LYS A 1 92 ? 6.426 10.408 -6.317 1.00 91.88 92 LYS A O 1
ATOM 747 N N . LEU A 1 93 ? 5.274 8.529 -5.874 1.00 91.06 93 LEU A N 1
ATOM 748 C CA . LEU A 1 93 ? 4.053 8.924 -6.570 1.00 91.06 93 LEU A CA 1
ATOM 749 C C . LEU A 1 93 ? 3.427 10.185 -5.962 1.00 91.06 93 LEU A C 1
ATOM 751 O O . LEU A 1 93 ? 3.057 11.081 -6.715 1.00 91.06 93 LEU A O 1
ATOM 755 N N . ALA A 1 94 ? 3.379 10.296 -4.632 1.00 88.31 94 ALA A N 1
ATOM 756 C CA . ALA A 1 94 ? 2.907 11.499 -3.946 1.00 88.31 94 ALA A CA 1
ATOM 757 C C . ALA A 1 94 ? 3.694 12.752 -4.361 1.00 88.31 94 ALA A C 1
ATOM 759 O O . ALA A 1 94 ? 3.104 13.805 -4.585 1.00 88.31 94 ALA A O 1
ATOM 760 N N . ALA A 1 95 ? 5.016 12.627 -4.512 1.00 88.38 95 ALA A N 1
ATOM 761 C CA . ALA A 1 95 ? 5.886 13.740 -4.879 1.00 88.38 95 ALA A CA 1
ATOM 762 C C . ALA A 1 95 ? 5.750 14.163 -6.353 1.00 88.38 95 ALA A C 1
ATOM 764 O O . ALA A 1 95 ? 5.828 15.351 -6.653 1.00 88.38 95 ALA A O 1
ATOM 765 N N . VAL A 1 96 ? 5.567 13.211 -7.276 1.00 88.81 96 VAL A N 1
ATOM 766 C CA . VAL A 1 96 ? 5.563 13.494 -8.729 1.00 88.81 96 VAL A CA 1
ATOM 767 C C . VAL A 1 96 ? 4.164 13.639 -9.330 1.00 88.81 96 VAL A C 1
ATOM 769 O O . VAL A 1 96 ? 4.016 14.217 -10.403 1.00 88.81 96 VAL A O 1
ATOM 772 N N . SER A 1 97 ? 3.130 13.098 -8.679 1.00 86.00 97 SER A N 1
ATOM 773 C CA . SER A 1 97 ? 1.741 13.162 -9.144 1.00 86.00 97 SER A CA 1
ATOM 774 C C . SER A 1 97 ? 0.741 13.134 -7.973 1.00 86.00 97 SER A C 1
ATOM 776 O O . SER A 1 97 ? 0.074 12.118 -7.738 1.00 86.00 97 SER A O 1
ATOM 778 N N . PRO A 1 98 ? 0.567 14.267 -7.260 1.00 81.50 98 PRO A N 1
ATOM 779 C CA . PRO A 1 98 ? -0.400 14.386 -6.163 1.00 81.50 98 PRO A CA 1
ATOM 780 C C . PRO A 1 98 ? -1.853 14.098 -6.570 1.00 81.50 98 PRO A C 1
ATOM 782 O O . PRO A 1 98 ? -2.664 13.700 -5.745 1.00 81.50 98 PRO A O 1
ATOM 785 N N . SER A 1 99 ? -2.214 14.273 -7.843 1.00 80.94 99 SER A N 1
ATOM 786 C CA . SER A 1 99 ? -3.559 13.949 -8.336 1.00 80.94 99 SER A CA 1
ATOM 787 C C . SER A 1 99 ? -3.825 12.441 -8.399 1.00 80.94 99 SER A C 1
ATOM 789 O O . SER A 1 99 ? -4.953 12.005 -8.178 1.00 80.94 99 SER A O 1
ATOM 791 N N . SER A 1 100 ? -2.793 11.636 -8.669 1.00 80.75 100 SER A N 1
ATOM 792 C CA . SER A 1 100 ? -2.913 10.180 -8.828 1.00 80.75 100 SER A CA 1
ATOM 793 C C . SER A 1 100 ? -2.872 9.433 -7.494 1.00 80.75 100 SER A C 1
ATOM 795 O O . SER A 1 100 ? -3.424 8.339 -7.378 1.00 80.75 100 SER A O 1
ATOM 797 N N . ILE A 1 101 ? -2.227 10.011 -6.475 1.00 83.12 101 ILE A N 1
ATOM 798 C CA . ILE A 1 101 ? -1.965 9.327 -5.203 1.00 83.12 101 ILE A CA 1
ATOM 799 C C . ILE A 1 101 ? -3.242 9.033 -4.405 1.00 83.12 101 ILE A C 1
ATOM 801 O O . ILE A 1 101 ? -3.297 8.032 -3.700 1.00 83.12 101 ILE A O 1
ATOM 805 N N . LYS A 1 102 ? -4.296 9.845 -4.554 1.00 79.19 102 LYS A N 1
ATOM 806 C CA . LYS A 1 102 ? -5.560 9.704 -3.810 1.00 79.19 102 LYS A CA 1
ATOM 807 C C . LYS A 1 102 ? -6.173 8.300 -3.928 1.00 79.19 102 LYS A C 1
ATOM 809 O O . LYS A 1 102 ? -6.518 7.682 -2.921 1.00 79.19 102 LYS A O 1
ATOM 814 N N . TYR A 1 103 ? -6.301 7.789 -5.153 1.00 78.00 103 TYR A N 1
ATOM 815 C CA . TYR A 1 103 ? -6.896 6.470 -5.399 1.00 78.00 103 TYR A CA 1
ATOM 816 C C . TYR A 1 103 ? -5.979 5.342 -4.924 1.00 78.00 103 TYR A C 1
ATOM 818 O O . TYR A 1 103 ? -6.439 4.360 -4.344 1.00 78.00 103 TYR A O 1
ATOM 826 N N . VAL A 1 104 ? -4.670 5.524 -5.109 1.00 85.12 104 VAL A N 1
ATOM 827 C CA . VAL A 1 104 ? -3.656 4.561 -4.677 1.00 85.12 104 VAL A CA 1
ATOM 828 C C . VAL A 1 104 ? -3.633 4.436 -3.160 1.00 85.12 104 VAL A C 1
ATOM 830 O O . VAL A 1 104 ? -3.609 3.317 -2.665 1.00 85.12 104 VAL A O 1
ATOM 833 N N . ILE A 1 105 ? -3.692 5.544 -2.415 1.00 84.94 105 ILE A N 1
ATOM 834 C CA . ILE A 1 105 ? -3.666 5.506 -0.947 1.00 84.94 105 ILE A CA 1
ATOM 835 C C . ILE A 1 105 ? -4.835 4.691 -0.415 1.00 84.94 105 ILE A C 1
ATOM 837 O O . ILE A 1 105 ? -4.604 3.819 0.409 1.00 84.94 105 ILE A O 1
ATOM 841 N N . SER A 1 106 ? -6.052 4.912 -0.910 1.00 80.25 106 SER A N 1
ATOM 842 C CA . SER A 1 106 ? -7.233 4.179 -0.432 1.00 80.25 106 SER A CA 1
ATOM 843 C C . SER A 1 106 ? -7.085 2.665 -0.642 1.00 80.25 106 SER A C 1
ATOM 845 O O . SER A 1 106 ? -7.338 1.875 0.268 1.00 80.25 106 SER A O 1
ATOM 847 N N . GLN A 1 107 ? -6.598 2.256 -1.820 1.00 82.88 107 GLN A N 1
ATOM 848 C CA . GLN A 1 107 ? -6.340 0.850 -2.132 1.00 82.88 107 GLN A CA 1
ATOM 849 C C . GLN A 1 107 ? -5.220 0.261 -1.265 1.00 82.88 107 GLN A C 1
ATOM 851 O O . GLN A 1 107 ? -5.380 -0.824 -0.710 1.00 82.88 107 GLN A O 1
ATOM 856 N N . VAL A 1 108 ? -4.093 0.969 -1.142 1.00 87.56 108 VAL A N 1
ATOM 857 C CA . VAL A 1 108 ? -2.953 0.537 -0.324 1.00 87.56 108 VAL A CA 1
ATOM 858 C C . VAL A 1 108 ? -3.363 0.421 1.137 1.00 87.56 108 VAL A C 1
ATOM 860 O O . VAL A 1 108 ? -3.058 -0.577 1.774 1.00 87.56 108 VAL A O 1
ATOM 863 N N . PHE A 1 109 ? -4.109 1.393 1.654 1.00 85.19 109 PHE A N 1
ATOM 864 C CA . PHE A 1 109 ? -4.605 1.391 3.022 1.00 85.19 109 PHE A CA 1
ATOM 865 C C . PHE A 1 109 ? -5.439 0.135 3.294 1.00 85.19 109 PHE A C 1
ATOM 867 O O . PHE A 1 109 ? -5.133 -0.611 4.218 1.00 85.19 109 PHE A O 1
ATOM 874 N N . ALA A 1 110 ? -6.421 -0.165 2.438 1.00 80.75 110 ALA A N 1
ATOM 875 C CA . ALA A 1 110 ? -7.249 -1.364 2.572 1.00 80.75 110 ALA A CA 1
ATOM 876 C C . ALA A 1 110 ? -6.450 -2.676 2.445 1.00 80.75 110 ALA A C 1
ATOM 878 O O . ALA A 1 110 ? -6.775 -3.660 3.110 1.00 80.75 110 ALA A O 1
ATOM 879 N N . ALA A 1 111 ? -5.419 -2.702 1.596 1.00 84.56 111 ALA A N 1
ATOM 880 C CA . ALA A 1 111 ? -4.542 -3.859 1.433 1.00 84.56 111 ALA A CA 1
ATOM 881 C C . ALA A 1 111 ? -3.614 -4.075 2.636 1.00 84.56 111 ALA A C 1
ATOM 883 O O . ALA A 1 111 ? -3.187 -5.199 2.861 1.00 84.56 111 ALA A O 1
ATOM 884 N N . LEU A 1 112 ? -3.312 -3.022 3.401 1.00 87.25 112 LEU A N 1
ATOM 885 C CA . LEU A 1 112 ? -2.376 -3.070 4.522 1.00 87.25 112 LEU A CA 1
ATOM 886 C C . LEU A 1 112 ? -3.009 -3.450 5.867 1.00 87.25 112 LEU A C 1
ATOM 888 O O . LEU A 1 112 ? -2.311 -3.972 6.733 1.00 87.25 112 LEU A O 1
ATOM 892 N N . ILE A 1 113 ? -4.321 -3.250 6.030 1.00 81.12 113 ILE A N 1
ATOM 893 C CA . ILE A 1 113 ? -5.083 -3.646 7.233 1.00 81.12 113 ILE A CA 1
ATOM 894 C C . ILE A 1 113 ? -4.780 -5.070 7.727 1.00 81.12 113 ILE A C 1
ATOM 896 O O . ILE A 1 113 ? -4.559 -5.219 8.927 1.00 81.12 113 ILE A O 1
ATOM 900 N N . PRO A 1 114 ? -4.731 -6.113 6.873 1.00 79.00 114 PRO A N 1
ATOM 901 C CA . PRO A 1 114 ? -4.565 -7.495 7.335 1.00 79.00 114 PRO A CA 1
ATOM 902 C C . PRO A 1 114 ? -3.220 -7.719 8.032 1.00 79.00 114 PRO A C 1
ATOM 904 O O . PRO A 1 114 ? -3.089 -8.592 8.882 1.00 79.00 114 PRO A O 1
ATOM 907 N N . PHE A 1 115 ? -2.214 -6.912 7.693 1.00 82.12 115 PHE A N 1
ATOM 908 C CA . PHE A 1 115 ? -0.870 -7.034 8.244 1.00 82.12 115 PHE A CA 1
ATOM 909 C C . PHE A 1 115 ? -0.703 -6.291 9.578 1.00 82.12 115 PHE A C 1
ATOM 911 O O . PHE A 1 115 ? 0.326 -6.449 10.230 1.00 82.12 115 PHE A O 1
ATOM 918 N N . LEU A 1 116 ? -1.698 -5.503 10.011 1.00 77.56 116 LEU A N 1
ATOM 919 C CA . LEU A 1 116 ? -1.678 -4.823 11.313 1.00 77.56 116 LEU A CA 1
ATOM 920 C C . LEU A 1 116 ? -1.842 -5.784 12.492 1.00 77.56 116 LEU A C 1
ATOM 922 O O . LEU A 1 116 ? -1.376 -5.482 13.587 1.00 77.56 116 LEU A O 1
ATOM 926 N N . GLU A 1 117 ? -2.492 -6.926 12.271 1.00 67.31 117 GLU A N 1
ATOM 927 C CA . GLU A 1 117 ? -2.680 -7.967 13.289 1.00 67.31 117 GLU A CA 1
ATOM 928 C C . GLU A 1 117 ? -1.466 -8.910 13.394 1.00 67.31 117 GLU A C 1
ATOM 930 O O . GLU A 1 117 ? -1.348 -9.666 14.356 1.00 67.31 117 GLU A O 1
ATOM 935 N N . GLY A 1 118 ? -0.543 -8.865 12.425 1.00 63.81 118 GLY A N 1
ATOM 936 C CA . GLY A 1 118 ? 0.645 -9.717 12.391 1.00 63.81 118 GLY A CA 1
ATOM 937 C C . GLY A 1 118 ? 1.816 -9.159 13.207 1.00 63.81 118 GLY A C 1
ATOM 938 O O . GLY A 1 118 ? 2.228 -8.016 13.020 1.00 63.81 118 GLY A O 1
ATOM 939 N N . GLU A 1 119 ? 2.434 -9.994 14.051 1.00 59.97 119 GLU A N 1
ATOM 940 C CA . GLU A 1 119 ? 3.559 -9.585 14.916 1.00 59.97 119 GLU A CA 1
ATOM 941 C C . GLU A 1 119 ? 4.824 -9.155 14.147 1.00 59.97 119 GLU A C 1
ATOM 943 O O . GLU A 1 119 ? 5.583 -8.320 14.635 1.00 59.97 119 GLU A O 1
ATOM 948 N N . LYS A 1 120 ? 5.074 -9.716 12.954 1.00 68.44 120 LYS A N 1
ATOM 949 C CA . LYS A 1 120 ? 6.334 -9.509 12.214 1.00 68.44 120 LYS A CA 1
ATOM 950 C C . LYS A 1 120 ? 6.386 -8.186 11.452 1.00 68.44 120 LYS A C 1
ATOM 952 O O . LYS A 1 120 ? 7.353 -7.443 11.582 1.00 68.44 120 LYS A O 1
ATOM 957 N N . GLU A 1 121 ? 5.348 -7.893 10.673 1.00 73.69 121 GLU A N 1
ATOM 958 C CA . GLU A 1 121 ? 5.331 -6.744 9.755 1.00 73.69 121 GLU A CA 1
ATOM 959 C C . GLU A 1 121 ? 4.508 -5.562 10.289 1.00 73.69 121 GLU A C 1
ATOM 961 O O . GLU A 1 121 ? 4.601 -4.457 9.750 1.00 73.69 121 GLU A O 1
ATOM 966 N N . GLY A 1 122 ? 3.750 -5.750 11.377 1.00 76.50 122 GLY A N 1
ATOM 967 C CA . GLY A 1 122 ? 2.903 -4.722 11.987 1.00 76.50 122 GLY A CA 1
ATOM 968 C C . GLY A 1 122 ? 3.603 -3.367 12.179 1.00 76.50 122 GLY A C 1
ATOM 969 O O . GLY A 1 122 ? 3.071 -2.356 11.718 1.00 76.50 122 GLY A O 1
ATOM 970 N N . PRO A 1 123 ? 4.822 -3.299 12.756 1.00 83.25 123 PRO A N 1
ATOM 971 C CA . PRO A 1 123 ? 5.537 -2.030 12.917 1.00 83.25 123 PRO A CA 1
ATOM 972 C C . PRO A 1 123 ? 5.877 -1.329 11.591 1.00 83.25 123 PRO A C 1
ATOM 974 O O . PRO A 1 123 ? 5.786 -0.103 11.492 1.00 83.25 123 PRO A O 1
ATOM 977 N N . GLN A 1 124 ? 6.258 -2.088 10.558 1.00 86.50 124 GLN A N 1
ATOM 978 C CA . GLN A 1 124 ? 6.547 -1.534 9.234 1.00 86.50 124 GLN A CA 1
ATOM 979 C C . GLN A 1 124 ? 5.266 -1.010 8.582 1.00 86.50 124 GLN A C 1
ATOM 981 O O . GLN A 1 124 ? 5.260 0.088 8.029 1.00 86.50 124 GLN A O 1
ATOM 986 N N . VAL A 1 125 ? 4.173 -1.761 8.690 1.00 88.31 125 VAL A N 1
ATOM 987 C CA . VAL A 1 125 ? 2.864 -1.405 8.134 1.00 88.31 125 VAL A CA 1
ATOM 988 C C . VAL A 1 125 ? 2.310 -0.142 8.787 1.00 88.31 125 VAL A C 1
ATOM 990 O O . VAL A 1 125 ? 1.889 0.767 8.073 1.00 88.31 125 VAL A O 1
ATOM 993 N N . VAL A 1 126 ? 2.383 -0.040 10.118 1.00 87.69 126 VAL A N 1
ATOM 994 C CA . VAL A 1 126 ? 2.018 1.170 10.875 1.00 87.69 126 VAL A CA 1
ATOM 995 C C . VAL A 1 126 ? 2.742 2.387 10.306 1.00 87.69 126 VAL A C 1
ATOM 997 O O . VAL A 1 126 ? 2.099 3.365 9.932 1.00 87.69 126 VAL A O 1
ATOM 1000 N N . LYS A 1 127 ? 4.066 2.294 10.134 1.00 88.00 127 LYS A N 1
ATOM 1001 C CA . LYS A 1 127 ? 4.873 3.392 9.592 1.00 88.00 127 LYS A CA 1
ATOM 1002 C C . LYS A 1 127 ? 4.460 3.776 8.170 1.00 88.00 127 LYS A C 1
ATOM 1004 O O . LYS A 1 127 ? 4.438 4.959 7.833 1.00 88.00 127 LYS A O 1
ATOM 1009 N N . ILE A 1 128 ? 4.142 2.795 7.323 1.00 90.56 128 ILE A N 1
ATOM 1010 C CA . ILE A 1 128 ? 3.661 3.059 5.961 1.00 90.56 128 ILE A CA 1
ATOM 1011 C C . ILE A 1 128 ? 2.331 3.813 6.016 1.00 90.56 128 ILE A C 1
ATOM 1013 O O . ILE A 1 128 ? 2.187 4.823 5.332 1.00 90.56 128 ILE A O 1
ATOM 1017 N N . LEU A 1 129 ? 1.381 3.363 6.836 1.00 89.25 129 LEU A N 1
ATOM 1018 C CA . LEU A 1 129 ? 0.070 3.998 6.971 1.00 89.25 129 LEU A CA 1
ATOM 1019 C C . LEU A 1 129 ? 0.171 5.419 7.538 1.00 89.25 129 LEU A C 1
ATOM 1021 O O . LEU A 1 129 ? -0.438 6.337 6.991 1.00 89.25 129 LEU A O 1
ATOM 1025 N N . GLU A 1 130 ? 0.977 5.626 8.579 1.00 88.25 130 GLU A N 1
ATOM 1026 C CA . GLU A 1 130 ? 1.236 6.953 9.141 1.00 88.25 130 GLU A CA 1
ATOM 1027 C C . GLU A 1 130 ? 1.810 7.895 8.087 1.00 88.25 130 GLU A C 1
ATOM 1029 O O . GLU A 1 130 ? 1.288 8.988 7.880 1.00 88.25 130 GLU A O 1
ATOM 1034 N N . GLU A 1 131 ? 2.844 7.475 7.356 1.00 86.94 131 GLU A N 1
ATOM 1035 C CA . GLU A 1 131 ? 3.407 8.316 6.305 1.00 86.94 131 GLU A CA 1
ATOM 1036 C C . GLU A 1 131 ? 2.409 8.578 5.172 1.00 86.94 131 GLU A C 1
ATOM 1038 O O . GLU A 1 131 ? 2.354 9.697 4.659 1.00 86.94 131 GLU A O 1
ATOM 1043 N N . LEU A 1 132 ? 1.611 7.579 4.789 1.00 85.81 132 LEU A N 1
ATOM 1044 C CA . LEU A 1 132 ? 0.605 7.718 3.740 1.00 85.81 132 LEU A CA 1
ATOM 1045 C C . LEU A 1 132 ? -0.472 8.733 4.104 1.00 85.81 132 LEU A C 1
ATOM 1047 O O . LEU A 1 132 ? -0.853 9.525 3.246 1.00 85.81 132 LEU A O 1
ATOM 1051 N N . VAL A 1 133 ? -0.951 8.734 5.344 1.00 85.62 133 VAL A N 1
ATOM 1052 C CA . VAL A 1 133 ? -2.058 9.605 5.752 1.00 85.62 133 VAL A CA 1
ATOM 1053 C C . VAL A 1 133 ? -1.555 10.942 6.279 1.00 85.62 133 VAL A C 1
ATOM 1055 O O . VAL A 1 133 ? -2.002 11.987 5.812 1.00 85.62 133 VAL A O 1
ATOM 1058 N N . LEU A 1 134 ? -0.595 10.939 7.207 1.00 86.56 134 LEU A N 1
ATOM 1059 C CA . LEU A 1 134 ? -0.145 12.149 7.898 1.00 86.56 134 LEU A CA 1
ATOM 1060 C C . LEU A 1 134 ? 0.616 13.098 6.967 1.00 86.56 134 LEU A C 1
ATOM 1062 O O . LEU A 1 134 ? 0.383 14.304 7.014 1.00 86.56 134 LEU A O 1
ATOM 1066 N N . LYS A 1 135 ? 1.472 12.584 6.072 1.00 85.62 135 LYS A N 1
ATOM 1067 C CA . LYS A 1 135 ? 2.232 13.443 5.139 1.00 85.62 135 LYS A CA 1
ATOM 1068 C C . LYS A 1 135 ? 1.420 13.900 3.932 1.00 85.62 135 LYS A C 1
ATOM 1070 O O . LYS A 1 135 ? 1.833 14.833 3.254 1.00 85.62 135 LYS A O 1
ATOM 1075 N N . ASN A 1 136 ? 0.284 13.259 3.658 1.00 83.19 136 ASN A N 1
ATOM 1076 C CA . ASN A 1 136 ? -0.574 13.597 2.522 1.00 83.19 136 ASN A CA 1
ATOM 1077 C C . ASN A 1 136 ? -1.920 14.187 2.960 1.00 83.19 136 ASN A C 1
ATOM 1079 O O . ASN A 1 136 ? -2.845 14.216 2.149 1.00 83.19 136 ASN A O 1
ATOM 1083 N N . ARG A 1 137 ? -2.049 14.683 4.204 1.00 82.69 137 ARG A N 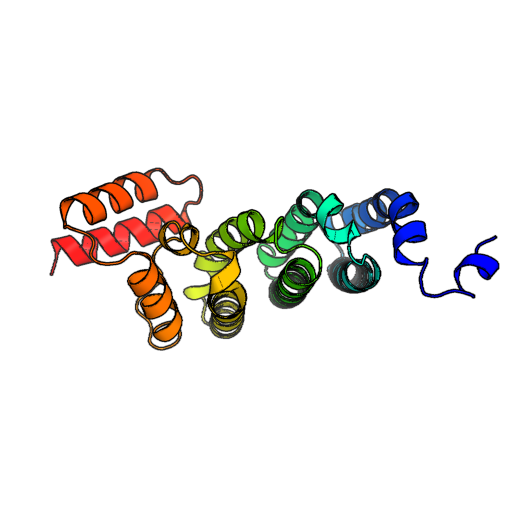1
ATOM 1084 C CA . ARG A 1 137 ? -3.308 15.251 4.727 1.00 82.69 137 ARG A CA 1
ATOM 1085 C C . ARG A 1 137 ? -3.903 16.310 3.792 1.00 82.69 137 ARG A C 1
ATOM 1087 O O . ARG A 1 137 ? -5.084 16.237 3.465 1.00 82.69 137 ARG A O 1
ATOM 1094 N N . ASP A 1 138 ? -3.075 17.223 3.283 1.00 80.81 138 ASP A N 1
ATOM 1095 C CA . ASP A 1 138 ? -3.507 18.305 2.383 1.00 80.81 138 ASP A CA 1
ATOM 1096 C C . ASP A 1 138 ? -3.979 17.820 1.008 1.00 80.81 138 ASP A C 1
ATOM 1098 O O . ASP A 1 138 ? -4.756 18.503 0.340 1.00 80.81 138 ASP A O 1
ATOM 1102 N N . ILE A 1 139 ? -3.500 16.654 0.569 1.00 78.94 139 ILE A N 1
ATOM 1103 C CA . ILE A 1 139 ? -3.885 16.032 -0.703 1.00 78.94 139 ILE A CA 1
ATOM 1104 C C . ILE A 1 139 ? -5.158 15.208 -0.506 1.00 78.94 139 ILE A C 1
ATOM 1106 O O . ILE A 1 139 ? -6.062 15.239 -1.342 1.00 78.94 139 ILE A O 1
ATOM 1110 N N . LEU A 1 140 ? -5.234 14.481 0.609 1.00 77.38 140 LEU A N 1
ATOM 1111 C CA . LEU A 1 140 ? -6.353 13.611 0.935 1.00 77.38 140 LEU A CA 1
ATOM 1112 C C . LEU A 1 140 ? -7.594 14.413 1.342 1.00 77.38 140 LEU A C 1
ATOM 1114 O O . LEU A 1 140 ? -8.690 14.033 0.946 1.00 77.38 140 LEU A O 1
ATOM 1118 N N . LYS A 1 141 ? -7.445 15.541 2.052 1.00 77.12 141 LYS A N 1
ATOM 1119 C CA . LYS A 1 141 ? -8.536 16.416 2.526 1.00 77.12 141 LYS A CA 1
ATOM 1120 C C . LYS A 1 141 ? -9.745 15.606 3.017 1.00 77.12 141 LYS A C 1
ATOM 1122 O O . LYS A 1 141 ? -9.650 14.863 3.987 1.00 77.12 141 LYS A O 1
ATOM 1127 N N . GLN A 1 142 ? -10.865 15.724 2.303 1.00 69.75 142 GLN A N 1
ATOM 1128 C CA . GLN A 1 142 ? -12.138 15.081 2.609 1.00 69.75 142 GLN A CA 1
ATOM 1129 C C . GLN A 1 142 ? -12.091 13.555 2.454 1.00 69.75 142 GLN A C 1
ATOM 1131 O O . GLN A 1 142 ? -12.897 12.881 3.065 1.00 69.75 142 GLN A O 1
ATOM 1136 N N . HIS A 1 143 ? -11.141 12.979 1.716 1.00 75.56 143 HIS A N 1
ATOM 1137 C CA . HIS A 1 143 ? -11.064 11.527 1.502 1.00 75.56 143 HIS A CA 1
ATOM 1138 C C . HIS A 1 143 ? -10.536 10.751 2.701 1.00 75.56 143 HIS A C 1
ATOM 1140 O O . HIS A 1 143 ? -10.731 9.543 2.770 1.00 75.56 143 HIS A O 1
ATOM 1146 N N . ILE A 1 144 ? -9.906 11.421 3.670 1.00 78.69 144 ILE A N 1
ATOM 1147 C CA . ILE A 1 144 ? -9.499 10.758 4.915 1.00 78.69 144 ILE A CA 1
ATOM 1148 C C . ILE A 1 144 ? -10.735 10.206 5.641 1.00 78.69 144 ILE A C 1
ATOM 1150 O O . ILE A 1 144 ? -10.651 9.153 6.272 1.00 78.69 144 ILE A O 1
ATOM 1154 N N . CYS A 1 145 ? -11.896 10.864 5.517 1.00 73.12 145 CYS A N 1
ATOM 1155 C CA . CYS A 1 145 ? -13.111 10.388 6.171 1.00 73.12 145 CYS A CA 1
ATOM 1156 C C . CYS A 1 145 ? -13.600 9.039 5.617 1.00 73.12 145 CYS A C 1
ATOM 1158 O O . CYS A 1 145 ? -14.205 8.269 6.361 1.00 73.12 145 CYS A O 1
ATOM 1160 N N . GLU A 1 146 ? -13.264 8.731 4.360 1.00 76.38 146 GLU A N 1
ATOM 1161 C CA . GLU A 1 146 ? -13.642 7.506 3.648 1.00 76.38 146 GLU A CA 1
ATOM 1162 C C . GLU A 1 146 ? -12.739 6.314 3.996 1.00 76.38 146 GLU A C 1
ATOM 1164 O O . GLU A 1 146 ? -13.073 5.174 3.667 1.00 76.38 146 GLU A O 1
ATOM 1169 N N . PHE A 1 147 ? -11.591 6.540 4.649 1.00 79.06 147 PHE A N 1
ATOM 1170 C CA . PHE A 1 147 ? -10.708 5.442 5.035 1.00 79.06 147 PHE A CA 1
ATOM 1171 C C . PHE A 1 147 ? -11.393 4.524 6.034 1.00 79.06 147 PHE A C 1
ATOM 1173 O O . PHE A 1 147 ? -12.151 5.008 6.867 1.00 79.06 147 PHE A O 1
ATOM 1180 N N . PRO A 1 148 ? -11.131 3.211 5.999 1.00 73.12 148 PRO A N 1
ATOM 1181 C CA . PRO A 1 148 ? -11.610 2.313 7.035 1.00 73.12 148 PRO A CA 1
ATOM 1182 C C . PRO A 1 148 ? -11.096 2.743 8.418 1.00 73.12 148 PRO A C 1
ATOM 1184 O O . PRO A 1 148 ? -10.040 3.365 8.542 1.00 73.12 148 PRO A O 1
ATOM 1187 N N . LEU A 1 149 ? -11.858 2.409 9.467 1.00 73.19 149 LEU A N 1
ATOM 1188 C CA . LEU A 1 149 ? -11.363 2.491 10.848 1.00 73.19 149 LEU A CA 1
ATOM 1189 C C . LEU A 1 149 ? -10.083 1.658 10.992 1.00 73.19 149 LEU A C 1
ATOM 1191 O O . LEU A 1 149 ? -9.802 0.828 10.143 1.00 73.19 149 LEU A O 1
ATOM 1195 N N . LEU A 1 150 ? -9.284 1.874 12.029 1.00 78.31 150 LEU A N 1
ATOM 1196 C CA . LEU A 1 150 ? -8.134 1.018 12.312 1.00 78.31 150 LEU A CA 1
ATOM 1197 C C . LEU A 1 150 ? -8.263 0.408 13.709 1.00 78.31 150 LEU A C 1
ATOM 1199 O O . LEU A 1 150 ? -8.978 0.955 14.554 1.00 78.31 150 LEU A O 1
ATOM 1203 N N . PRO A 1 151 ? -7.555 -0.700 13.991 1.00 73.75 151 PRO A N 1
ATOM 1204 C CA . PRO A 1 151 ? -7.469 -1.239 15.338 1.00 73.75 151 PRO A CA 1
ATOM 1205 C C . PRO A 1 151 ? -7.036 -0.174 16.355 1.00 73.75 151 PRO A C 1
ATOM 1207 O O . PRO A 1 151 ? -6.145 0.642 16.104 1.00 73.75 151 PRO A O 1
ATOM 1210 N N . SER A 1 152 ? -7.656 -0.199 17.535 1.00 74.12 152 SER A N 1
ATOM 1211 C CA . SER A 1 152 ? -7.367 0.719 18.643 1.00 74.12 152 SER A CA 1
ATOM 1212 C C . SER A 1 152 ? -6.120 0.270 19.419 1.00 74.12 152 SER A C 1
ATOM 1214 O O . SER A 1 152 ? -6.205 -0.077 20.594 1.00 74.12 152 SER A O 1
ATOM 1216 N N . ILE A 1 153 ? -4.967 0.227 18.747 1.00 77.44 153 ILE A N 1
ATOM 1217 C CA . ILE A 1 153 ? -3.669 -0.114 19.350 1.00 77.44 153 ILE A CA 1
ATOM 1218 C C . ILE A 1 153 ? -2.816 1.147 19.562 1.00 77.44 153 ILE A C 1
ATOM 1220 O O . ILE A 1 153 ? -2.933 2.089 18.772 1.00 77.44 153 ILE A O 1
A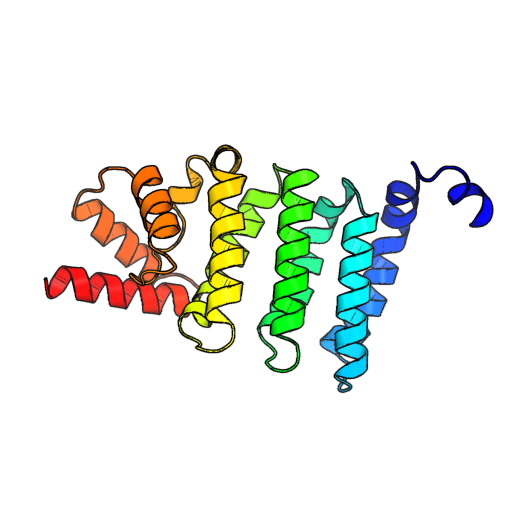TOM 1224 N N . PRO A 1 154 ? -1.935 1.192 20.585 1.00 80.19 154 PRO A N 1
ATOM 1225 C CA . PRO A 1 154 ? -1.153 2.392 20.900 1.00 80.19 154 PRO A CA 1
ATOM 1226 C C . PRO A 1 154 ? -0.320 2.926 19.729 1.00 80.19 154 PRO A C 1
ATOM 1228 O O . PRO A 1 154 ? -0.226 4.134 19.544 1.00 80.19 154 PRO A O 1
ATOM 1231 N N . SER A 1 155 ? 0.233 2.035 18.904 1.00 82.50 155 SER A N 1
ATOM 1232 C CA . SER A 1 155 ? 1.032 2.391 17.726 1.00 82.50 155 SER A CA 1
ATOM 1233 C C . SER A 1 155 ? 0.231 3.058 16.604 1.00 82.50 155 SER A C 1
ATOM 1235 O O . SER A 1 155 ? 0.830 3.665 15.733 1.00 82.50 155 SER A O 1
ATOM 1237 N N . LEU A 1 156 ? -1.103 2.968 16.613 1.00 84.50 156 LEU A N 1
ATOM 1238 C CA . LEU A 1 156 ? -1.984 3.614 15.633 1.00 84.50 156 LEU A CA 1
ATOM 1239 C C . LEU A 1 156 ? -2.727 4.818 16.220 1.00 84.50 156 LEU A C 1
ATOM 1241 O O . LEU A 1 156 ? -3.627 5.344 15.572 1.00 84.50 156 LEU A O 1
ATOM 1245 N N . ALA A 1 157 ? -2.407 5.251 17.443 1.00 85.12 157 ALA A N 1
ATOM 1246 C CA . ALA A 1 157 ? -3.164 6.294 18.135 1.00 85.12 157 ALA A CA 1
ATOM 1247 C C . ALA A 1 157 ? -3.181 7.619 17.357 1.00 85.12 157 ALA A C 1
ATOM 1249 O O . ALA A 1 157 ? -4.243 8.208 17.165 1.00 85.12 157 ALA A O 1
ATOM 1250 N N . GLU A 1 158 ? -2.027 8.063 16.854 1.00 88.44 158 GLU A N 1
ATOM 1251 C CA . GLU A 1 158 ? -1.931 9.301 16.075 1.00 88.44 158 GLU A CA 1
ATOM 1252 C C . GLU A 1 158 ? -2.714 9.209 14.760 1.00 88.44 158 GLU A C 1
ATOM 1254 O O . GLU A 1 158 ? -3.467 10.121 14.411 1.00 88.44 158 GLU A O 1
ATOM 1259 N N . LEU A 1 159 ? -2.593 8.082 14.057 1.00 87.25 159 LEU A N 1
ATOM 1260 C CA . LEU A 1 159 ? -3.306 7.848 12.807 1.00 87.25 159 LEU A CA 1
ATOM 1261 C C . LEU A 1 159 ? -4.826 7.763 13.012 1.00 87.25 159 LEU A C 1
ATOM 1263 O O . LEU A 1 159 ? -5.583 8.384 12.268 1.00 87.25 159 LEU A O 1
ATOM 1267 N N . ASN A 1 160 ? -5.277 7.048 14.044 1.00 85.06 160 ASN A N 1
ATOM 1268 C CA . ASN A 1 160 ? -6.686 6.990 14.429 1.00 85.06 160 ASN A CA 1
ATOM 1269 C C . ASN A 1 160 ? -7.226 8.386 14.756 1.00 85.06 160 ASN A C 1
ATOM 1271 O O . ASN A 1 160 ? -8.295 8.750 14.270 1.00 85.06 160 ASN A O 1
ATOM 1275 N N . ASN A 1 161 ? -6.474 9.197 15.505 1.00 86.00 161 ASN A N 1
ATOM 1276 C CA . ASN A 1 161 ? -6.861 10.575 15.806 1.00 86.00 161 ASN A CA 1
ATOM 1277 C C . ASN A 1 161 ? -6.975 11.424 14.534 1.00 86.00 161 ASN A C 1
ATOM 1279 O O . ASN A 1 161 ? -7.955 12.145 14.379 1.00 86.00 161 ASN A O 1
ATOM 1283 N N . ALA A 1 162 ? -6.028 11.296 13.600 1.00 86.31 162 ALA A N 1
ATOM 1284 C CA . ALA A 1 162 ? -6.057 12.000 12.318 1.00 86.31 162 ALA A CA 1
ATOM 1285 C C . ALA A 1 162 ? -7.308 11.667 11.492 1.00 86.31 162 ALA A C 1
ATOM 1287 O O . ALA A 1 162 ? -7.930 12.551 10.902 1.00 86.31 162 ALA A O 1
ATOM 1288 N N . ILE A 1 163 ? -7.675 10.383 11.448 1.00 85.25 163 ILE A N 1
ATOM 1289 C CA . ILE A 1 163 ? -8.849 9.914 10.709 1.00 85.25 163 ILE A CA 1
ATOM 1290 C C . ILE A 1 163 ? -10.133 10.415 11.378 1.00 85.25 163 ILE A C 1
ATOM 1292 O O . ILE A 1 163 ? -11.027 10.902 10.688 1.00 85.25 163 ILE A O 1
ATOM 1296 N N . GLN A 1 164 ? -10.219 10.350 12.709 1.00 80.81 164 GLN A N 1
ATOM 1297 C CA . GLN A 1 164 ? -11.382 10.842 13.454 1.00 80.81 164 GLN A CA 1
ATOM 1298 C C . GLN A 1 164 ? -11.549 12.361 13.342 1.00 80.81 164 GLN A C 1
ATOM 1300 O O . GLN A 1 164 ? -12.655 12.841 13.113 1.00 80.81 164 GLN A O 1
ATOM 1305 N N . GLU A 1 165 ? -10.456 13.121 13.422 1.00 84.12 165 GLU A N 1
ATOM 1306 C CA . GLU A 1 165 ? -10.457 14.572 13.214 1.00 84.12 165 GLU A CA 1
ATOM 1307 C C . GLU A 1 165 ? -11.020 14.931 11.829 1.00 84.12 165 GLU A C 1
ATOM 1309 O O . GLU A 1 165 ? -11.892 15.792 11.717 1.00 84.12 165 GLU A O 1
ATOM 1314 N N . ALA A 1 166 ? -10.589 14.222 10.780 1.00 82.31 166 ALA A N 1
ATOM 1315 C CA . ALA A 1 166 ? -11.065 14.455 9.417 1.00 82.31 166 ALA A CA 1
ATOM 1316 C C . ALA A 1 166 ? -12.528 14.033 9.186 1.00 82.31 166 ALA A C 1
ATOM 1318 O O . ALA A 1 166 ? -13.202 14.596 8.323 1.00 82.31 166 ALA A O 1
ATOM 1319 N N . ARG A 1 167 ? -13.026 13.048 9.941 1.00 77.69 167 ARG A N 1
ATOM 1320 C CA . ARG A 1 167 ? -14.440 12.637 9.934 1.00 77.69 167 ARG A CA 1
ATOM 1321 C C . ARG A 1 167 ? -15.343 13.626 10.664 1.00 77.69 167 ARG A C 1
ATOM 1323 O O . ARG A 1 167 ? -16.521 13.729 10.326 1.00 77.69 167 ARG A O 1
ATOM 1330 N N . GLY A 1 168 ? -14.793 14.357 11.631 1.00 77.44 168 GLY A N 1
ATOM 1331 C CA . GLY A 1 168 ? -15.543 15.268 12.483 1.00 77.44 168 GLY A CA 1
ATOM 1332 C C . GLY A 1 168 ? -16.562 14.539 13.363 1.00 77.44 168 GLY A C 1
ATOM 1333 O O . GLY A 1 168 ? -16.500 13.329 13.580 1.00 77.44 168 GLY A O 1
ATOM 1334 N N . THR A 1 169 ? -17.520 15.292 13.898 1.00 71.50 169 THR A N 1
ATOM 1335 C CA . THR A 1 169 ? -18.543 14.745 14.794 1.00 71.50 169 THR A CA 1
ATOM 1336 C C . THR A 1 169 ? -19.553 13.905 14.012 1.00 71.50 169 THR A C 1
ATOM 1338 O O . THR A 1 169 ? -20.461 14.441 13.379 1.00 71.50 169 THR A O 1
ATOM 1341 N N . MET A 1 170 ? -19.424 12.580 14.075 1.00 70.75 170 MET A N 1
ATOM 1342 C CA . MET A 1 170 ? -20.412 11.654 13.517 1.00 70.75 170 MET A CA 1
ATOM 1343 C C . MET A 1 170 ? -21.524 11.381 14.531 1.00 70.75 170 MET A C 1
ATOM 1345 O O . MET A 1 170 ? -21.250 11.034 15.680 1.00 70.75 170 M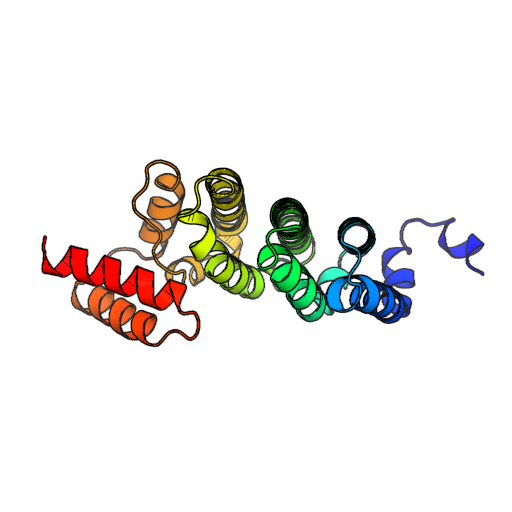ET A O 1
ATOM 1349 N N . CYS A 1 171 ? -22.789 11.492 14.116 1.00 79.19 171 CYS A N 1
ATOM 1350 C CA . CYS A 1 171 ? -23.883 11.003 14.952 1.00 79.19 171 CYS A CA 1
ATOM 1351 C C . CYS A 1 171 ? -23.955 9.466 14.898 1.00 79.19 171 CYS A C 1
ATOM 1353 O O . CYS A 1 171 ? -23.472 8.847 13.949 1.00 79.19 171 CYS A O 1
ATOM 1355 N N . LEU A 1 172 ? -24.611 8.832 15.878 1.00 79.75 172 LEU A N 1
ATOM 1356 C CA . LEU A 1 172 ? -24.769 7.368 15.925 1.00 79.75 172 LEU A CA 1
ATOM 1357 C C . LEU A 1 172 ? -25.368 6.800 14.624 1.00 79.75 172 LEU A C 1
ATOM 1359 O O . LEU A 1 172 ? -24.972 5.736 14.155 1.00 79.75 172 LEU A O 1
ATOM 1363 N N . LYS A 1 173 ? -26.301 7.531 14.003 1.00 82.81 173 LYS A N 1
ATOM 1364 C CA . LYS A 1 173 ? -26.902 7.149 12.718 1.00 82.81 173 LYS A CA 1
ATOM 1365 C C . LYS A 1 173 ? -25.874 7.117 11.583 1.00 82.81 173 LYS A C 1
ATOM 1367 O O . LYS A 1 173 ? -25.996 6.277 10.696 1.00 82.81 173 LYS A O 1
ATOM 1372 N N . ASP A 1 174 ? -24.898 8.018 11.585 1.00 81.31 174 ASP A N 1
ATOM 1373 C CA . ASP A 1 174 ? -23.843 8.056 10.570 1.00 81.31 174 ASP A CA 1
ATOM 1374 C C . ASP A 1 174 ? -22.829 6.938 10.810 1.00 81.31 174 ASP A C 1
ATOM 1376 O O . ASP A 1 174 ? -22.537 6.187 9.887 1.00 81.31 174 ASP A O 1
ATOM 1380 N N . GLN A 1 175 ? -22.433 6.716 12.065 1.00 77.25 175 GLN A N 1
ATOM 1381 C CA . GLN A 1 175 ? -21.555 5.603 12.443 1.00 77.25 175 GLN A CA 1
ATOM 1382 C C . GLN A 1 175 ? -22.146 4.240 12.054 1.00 77.25 175 GLN A C 1
ATOM 1384 O O . GLN A 1 175 ? -21.477 3.424 11.423 1.00 77.25 175 GLN A O 1
ATOM 1389 N N . LEU A 1 176 ? -23.425 3.999 12.364 1.00 81.75 176 LEU A N 1
ATOM 1390 C CA . LEU A 1 176 ? -24.109 2.761 11.978 1.00 81.75 176 LEU A CA 1
ATOM 1391 C C . LEU A 1 176 ? -24.213 2.614 10.456 1.00 81.75 176 LEU A C 1
ATOM 1393 O O . LEU A 1 176 ? -24.092 1.508 9.933 1.00 81.75 176 LEU A O 1
ATOM 1397 N N . ARG A 1 177 ? -24.422 3.715 9.729 1.00 83.38 177 ARG A N 1
ATOM 1398 C CA . ARG A 1 177 ? -24.480 3.710 8.263 1.00 83.38 177 ARG A CA 1
ATOM 1399 C C . ARG A 1 177 ? -23.129 3.347 7.653 1.00 83.38 177 ARG A C 1
ATOM 1401 O O . ARG A 1 177 ? -23.092 2.507 6.757 1.00 83.38 177 ARG A O 1
ATOM 1408 N N . ASP A 1 178 ? -22.045 3.920 8.162 1.00 78.69 178 ASP A N 1
ATOM 1409 C CA . ASP A 1 178 ? -20.684 3.629 7.709 1.00 78.69 178 ASP A CA 1
ATOM 1410 C C . ASP A 1 178 ? -20.297 2.184 8.005 1.00 78.69 178 ASP A C 1
ATOM 1412 O O . ASP A 1 178 ? -19.716 1.514 7.154 1.00 78.69 178 ASP A O 1
ATOM 1416 N N . ILE A 1 179 ? -20.713 1.656 9.157 1.00 81.44 179 ILE A N 1
ATOM 1417 C CA . ILE A 1 179 ? -20.541 0.242 9.491 1.00 81.44 179 ILE A CA 1
ATOM 1418 C C . ILE A 1 179 ? -21.324 -0.651 8.522 1.00 81.44 179 ILE A C 1
ATOM 1420 O O . ILE A 1 179 ? -20.783 -1.603 7.966 1.00 81.44 179 ILE A O 1
ATOM 1424 N N . VAL A 1 180 ? -22.594 -0.347 8.250 1.00 84.56 180 VAL A N 1
ATOM 1425 C CA . VAL A 1 180 ? -23.395 -1.129 7.293 1.00 84.56 180 VAL A CA 1
ATOM 1426 C C . VAL A 1 180 ? -22.797 -1.080 5.883 1.00 84.56 180 VAL A C 1
ATOM 1428 O O . VAL A 1 180 ? -22.805 -2.093 5.182 1.00 84.56 180 VAL A O 1
ATOM 1431 N N . ASN A 1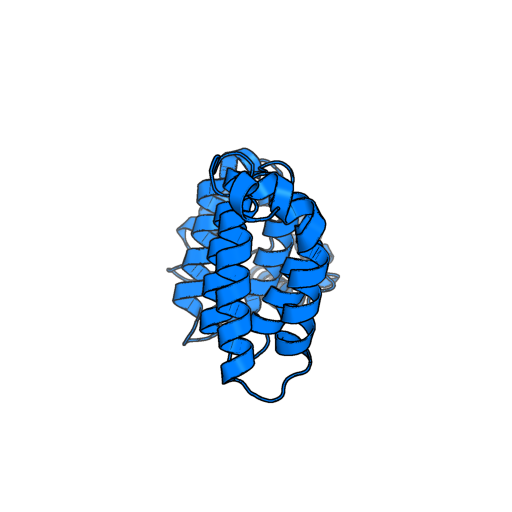 181 ? -22.249 0.064 5.470 1.00 81.50 181 ASN A N 1
ATOM 1432 C CA . ASN A 1 181 ? -21.550 0.204 4.194 1.00 81.50 181 ASN A CA 1
ATOM 1433 C C . ASN A 1 181 ? -20.240 -0.597 4.181 1.00 81.50 181 ASN A C 1
ATOM 1435 O O . ASN A 1 181 ? -19.982 -1.340 3.236 1.00 81.50 181 ASN A O 1
ATOM 1439 N N . GLY A 1 182 ? -19.451 -0.515 5.251 1.00 78.38 182 GLY A N 1
ATOM 1440 C CA . GLY A 1 182 ? -18.203 -1.254 5.412 1.00 78.38 182 GLY A CA 1
ATOM 1441 C C . GLY A 1 182 ? -18.398 -2.773 5.456 1.00 78.38 182 GLY A C 1
ATOM 1442 O O . GLY A 1 182 ? -17.599 -3.508 4.880 1.00 78.38 182 GLY A O 1
ATOM 1443 N N . MET A 1 183 ? -19.507 -3.264 6.020 1.00 82.69 183 MET A N 1
ATOM 1444 C CA . MET A 1 183 ? -19.879 -4.687 5.977 1.00 82.69 183 MET A CA 1
ATOM 1445 C C . MET A 1 183 ? -20.167 -5.201 4.555 1.00 82.69 183 MET A C 1
ATOM 1447 O O . MET A 1 183 ? -20.091 -6.406 4.316 1.00 82.69 183 MET A O 1
ATOM 1451 N N . LYS A 1 184 ? -20.469 -4.313 3.598 1.00 82.88 184 LYS A N 1
ATOM 1452 C CA . LYS A 1 184 ? -20.660 -4.652 2.175 1.00 82.88 184 LYS A CA 1
ATOM 1453 C C . LYS A 1 184 ? -19.383 -4.512 1.344 1.00 82.88 184 LYS A C 1
ATOM 1455 O O . LYS A 1 184 ? -19.425 -4.737 0.139 1.00 82.88 184 LYS A O 1
ATOM 1460 N N . HIS A 1 185 ? -18.267 -4.127 1.960 1.00 79.56 185 HIS A N 1
ATOM 1461 C CA . HIS A 1 185 ? -17.025 -3.864 1.247 1.00 79.56 185 HIS A CA 1
ATOM 1462 C C . HIS A 1 185 ? -16.443 -5.142 0.618 1.00 79.56 185 HIS A C 1
ATOM 1464 O O . HIS A 1 185 ? -16.510 -6.228 1.191 1.00 79.56 185 HIS A O 1
ATOM 1470 N N . GLU A 1 186 ? -15.831 -5.018 -0.558 1.00 70.81 186 GLU A N 1
ATOM 1471 C CA . GLU A 1 186 ? -15.301 -6.151 -1.332 1.00 70.81 186 GLU A CA 1
ATOM 1472 C C . GLU A 1 186 ? -14.197 -6.894 -0.552 1.00 70.81 186 GLU A C 1
ATOM 1474 O O . GLU A 1 186 ? -14.212 -8.121 -0.403 1.00 70.81 186 GLU A O 1
ATOM 1479 N N . ASN A 1 187 ? -13.281 -6.121 0.040 1.00 65.50 187 ASN A N 1
ATOM 1480 C CA . ASN A 1 187 ? -12.194 -6.609 0.888 1.00 65.50 187 ASN A CA 1
ATOM 1481 C C . ASN A 1 187 ? -12.727 -7.220 2.202 1.00 65.50 187 ASN A C 1
ATOM 1483 O O . ASN A 1 187 ? -13.376 -6.539 2.998 1.00 65.50 187 ASN A O 1
ATOM 1487 N N . LEU A 1 188 ? -12.429 -8.504 2.435 1.00 73.25 188 LEU A N 1
ATOM 1488 C CA . LEU A 1 188 ? -12.854 -9.265 3.617 1.00 73.25 188 LEU A CA 1
ATOM 1489 C C . LEU A 1 188 ? -12.354 -8.654 4.933 1.00 73.25 188 LEU A C 1
ATOM 1491 O O . LEU A 1 188 ? -13.075 -8.668 5.926 1.00 73.25 188 LEU A O 1
ATOM 1495 N N . ASN A 1 189 ? -11.158 -8.074 4.934 1.00 69.94 189 ASN A N 1
ATOM 1496 C CA . ASN A 1 189 ? -10.539 -7.527 6.140 1.00 69.94 189 ASN A CA 1
ATOM 1497 C C . ASN A 1 189 ? -11.208 -6.221 6.566 1.00 69.94 189 ASN A C 1
ATOM 1499 O O . ASN A 1 189 ? -11.452 -6.006 7.749 1.00 69.94 189 ASN A O 1
ATOM 1503 N N . VAL A 1 190 ? -11.612 -5.399 5.591 1.00 71.25 190 VAL A N 1
ATOM 1504 C CA . VAL A 1 190 ? -12.451 -4.223 5.855 1.00 71.25 190 VAL A CA 1
ATOM 1505 C C . VAL A 1 190 ? -13.775 -4.656 6.490 1.00 71.25 190 VAL A C 1
ATOM 1507 O O . VAL A 1 190 ? -14.186 -4.073 7.489 1.00 71.25 190 VAL A O 1
ATOM 1510 N N . ARG A 1 191 ? -14.410 -5.721 5.976 1.00 81.94 191 ARG A N 1
ATOM 1511 C CA . ARG A 1 191 ? -15.651 -6.263 6.557 1.00 81.94 191 ARG A CA 1
ATOM 1512 C C . ARG A 1 191 ? -15.457 -6.772 7.984 1.00 81.94 191 ARG A C 1
ATOM 1514 O O . ARG A 1 191 ? -16.266 -6.447 8.848 1.00 81.94 191 ARG A O 1
ATOM 1521 N N . TYR A 1 192 ? -14.400 -7.547 8.226 1.00 76.38 192 TYR A N 1
ATOM 1522 C CA . TYR A 1 192 ? -14.073 -8.096 9.544 1.00 76.38 192 TYR A CA 1
ATOM 1523 C C . TYR A 1 192 ? -13.876 -6.988 10.582 1.00 76.38 192 TYR A C 1
ATOM 1525 O O . TYR A 1 192 ? -14.542 -6.955 11.612 1.00 76.38 192 TYR A O 1
ATOM 1533 N N . MET A 1 193 ? -13.033 -6.015 10.260 1.00 75.88 193 MET A N 1
ATOM 1534 C CA . MET A 1 193 ? -12.729 -4.889 11.132 1.00 75.88 193 MET A CA 1
ATOM 1535 C C . MET A 1 193 ? -13.966 -4.032 11.437 1.00 75.88 193 MET A C 1
ATOM 1537 O O . MET A 1 193 ? -14.179 -3.625 12.576 1.00 75.88 193 MET A O 1
ATOM 1541 N N . VAL A 1 194 ? -14.831 -3.803 10.447 1.00 79.19 194 VAL A N 1
ATOM 1542 C CA . VAL A 1 194 ? -16.098 -3.089 10.648 1.00 79.19 194 VAL A CA 1
ATOM 1543 C C . VAL A 1 194 ? -17.058 -3.870 11.557 1.00 79.19 194 VAL A C 1
ATOM 1545 O O . VAL A 1 194 ? -17.761 -3.266 12.367 1.00 79.19 194 VAL A O 1
ATOM 1548 N N . ALA A 1 195 ? -17.059 -5.204 11.488 1.00 82.31 195 ALA A N 1
ATOM 1549 C CA . ALA A 1 195 ? -17.818 -6.041 12.416 1.00 82.31 195 ALA A CA 1
ATOM 1550 C C . ALA A 1 195 ? -17.268 -5.964 13.854 1.00 82.31 195 ALA A C 1
ATOM 1552 O O . ALA A 1 195 ? -18.052 -5.907 14.804 1.00 82.31 195 ALA A O 1
ATOM 1553 N N . CYS A 1 196 ? -15.944 -5.889 14.033 1.00 76.06 196 CYS A N 1
ATOM 1554 C CA . CYS A 1 196 ? -15.335 -5.648 15.346 1.00 76.06 196 CYS A CA 1
ATOM 1555 C C . CYS A 1 196 ? -15.756 -4.290 15.930 1.00 76.06 196 CYS A C 1
ATOM 1557 O O . CYS A 1 196 ? -16.072 -4.203 17.115 1.00 76.06 196 CYS A O 1
ATOM 1559 N N . GLU A 1 197 ? -15.810 -3.242 15.108 1.00 75.75 197 GLU A N 1
ATOM 1560 C CA . GLU A 1 197 ? -16.272 -1.913 15.533 1.00 75.75 197 GLU A CA 1
ATOM 1561 C C . GLU A 1 197 ? -17.760 -1.898 15.895 1.00 75.75 197 GLU A C 1
ATOM 1563 O O . GLU A 1 197 ? -18.145 -1.321 16.912 1.00 75.75 197 GLU A O 1
ATOM 1568 N N . LEU A 1 198 ? -18.599 -2.616 15.141 1.00 83.94 198 LEU A N 1
ATOM 1569 C CA . LEU A 1 198 ? -19.998 -2.816 15.517 1.00 83.94 198 LEU A CA 1
ATOM 1570 C C . LEU A 1 198 ? -20.123 -3.510 16.878 1.00 83.94 198 LEU A C 1
ATOM 1572 O O . LEU A 1 198 ? -20.923 -3.086 17.708 1.00 83.94 198 LEU A O 1
ATOM 1576 N N . SER A 1 199 ? -19.316 -4.545 17.127 1.00 82.56 199 SER A N 1
ATOM 1577 C CA . SER A 1 199 ? -19.291 -5.226 18.424 1.00 82.56 199 SER A CA 1
ATOM 1578 C C . SER A 1 199 ? -18.948 -4.253 19.554 1.00 82.56 199 SER A C 1
ATOM 1580 O O . SER A 1 199 ? -19.614 -4.259 20.583 1.00 82.56 199 SER A O 1
ATOM 1582 N N . LYS A 1 200 ? -17.956 -3.373 19.369 1.00 78.81 200 LYS A N 1
ATOM 1583 C CA . LYS A 1 200 ? -17.613 -2.356 20.376 1.00 78.81 200 LYS A CA 1
ATOM 1584 C C . LYS A 1 200 ? -18.769 -1.392 20.646 1.00 78.81 200 LYS A C 1
ATOM 1586 O O . LYS A 1 200 ? -19.005 -1.069 21.800 1.00 78.81 200 LYS A O 1
ATOM 1591 N N . LEU A 1 201 ? -19.499 -0.956 19.617 1.00 79.44 201 LEU A N 1
ATOM 1592 C CA . LEU A 1 201 ? -20.655 -0.065 19.790 1.00 79.44 201 LEU A CA 1
ATOM 1593 C C . LEU A 1 201 ? -21.835 -0.734 20.505 1.00 79.44 201 LEU A C 1
ATOM 1595 O O . LEU A 1 201 ? -22.579 -0.060 21.209 1.00 79.44 201 LEU A O 1
ATOM 1599 N N . LEU A 1 202 ? -22.041 -2.036 20.291 1.00 81.69 202 LEU A N 1
ATOM 1600 C CA . LEU A 1 202 ? -23.167 -2.779 20.868 1.00 81.69 202 LEU A CA 1
ATOM 1601 C C . LEU A 1 202 ? -22.913 -3.252 22.302 1.00 81.69 202 LEU A C 1
ATOM 1603 O O . LEU A 1 202 ? -23.866 -3.398 23.063 1.00 81.69 202 LEU A O 1
ATOM 1607 N N . TYR A 1 203 ? -21.654 -3.525 22.645 1.00 78.00 203 TYR A N 1
ATOM 1608 C CA . TYR A 1 203 ? -21.246 -4.068 23.945 1.00 78.00 203 TYR A CA 1
ATOM 1609 C C . TYR A 1 203 ? -20.470 -3.058 24.805 1.00 78.00 203 TYR A C 1
ATOM 1611 O O . TYR A 1 203 ? -19.746 -3.466 25.713 1.00 78.00 203 TYR A O 1
ATOM 1619 N N . GLN A 1 204 ? -20.604 -1.765 24.498 1.00 54.62 204 GLN A N 1
ATOM 1620 C CA . GLN A 1 204 ? -20.154 -0.669 25.359 1.00 54.62 204 GLN A CA 1
ATOM 1621 C C . GLN A 1 204 ? -20.934 -0.625 26.674 1.00 54.62 204 GLN A C 1
ATOM 1623 O O . GLN A 1 204 ? -22.178 -0.764 26.634 1.00 54.62 204 GLN A O 1
#

Radius of gyration: 19.15 Å; chains: 1; bounding box: 52×39×56 Å

pLDDT: mean 82.12, std 9.88, range [46.44, 95.62]

Foldseek 3Di:
DVVVQVVDLVCQLVVCLVCVVVVLVVLCCQQVPDPDLVSNLVSLVVLLVSLVRNALVLLVCVVSSCVSLLSQCVDPSRNVSSLVSLLSNLVSCCVRPLPSSQVVLQVLLLSLQVCCPPPPCNLSSLVSNCCSCVVSCVSCQLVLLVHAQHDPDPSCVVVNVSSDVSVDDDDPVRLVVSLVVQCVDPRPSSNVVSVVVVVVVVVD

InterPro domains:
  IPR012993 UME domain [PF08064] (15-115)
  IPR012993 UME domain [SM00802] (12-118)
  IPR016024 Armadillo-type fold [SSF48371] (16-201)
  IPR050517 DNA Damage Response and Repair Kinase [PTHR11139] (20-204)